Protein AF-A0ABD3NLL0-F1 (afdb_monomer)

Radius of gyration: 36.55 Å; Cα contacts (8 Å, |Δi|>4): 77; chains: 1; bounding box: 62×81×105 Å

Structure (mmCIF, N/CA/C/O backbone):
data_AF-A0ABD3NLL0-F1
#
_entry.id   AF-A0ABD3NLL0-F1
#
loop_
_atom_site.group_PDB
_atom_site.id
_atom_site.type_symbol
_atom_site.label_atom_id
_atom_site.label_alt_id
_atom_site.label_comp_id
_atom_site.label_asym_id
_atom_site.label_entity_id
_atom_site.label_seq_id
_atom_site.pdbx_PDB_ins_code
_atom_site.Cartn_x
_atom_site.Cartn_y
_atom_site.Cartn_z
_atom_site.occupancy
_atom_site.B_iso_or_equiv
_atom_site.auth_seq_id
_atom_site.auth_comp_id
_atom_site.auth_asym_id
_atom_site.auth_atom_id
_atom_site.pdbx_PDB_model_num
ATOM 1 N N . MET A 1 1 ? -11.599 28.588 29.280 1.00 44.78 1 MET A N 1
ATOM 2 C CA . MET A 1 1 ? -11.776 27.266 29.923 1.00 44.78 1 MET A CA 1
ATOM 3 C C . MET A 1 1 ? -13.202 27.183 30.440 1.00 44.78 1 MET A C 1
ATOM 5 O O . MET A 1 1 ? -13.565 27.998 31.276 1.00 44.78 1 MET A O 1
ATOM 9 N N . ASN A 1 2 ? -14.018 26.263 29.922 1.00 51.53 2 ASN A N 1
ATOM 10 C CA . ASN A 1 2 ? -15.422 26.142 30.327 1.00 51.53 2 ASN A CA 1
ATOM 11 C C . ASN A 1 2 ? -15.551 25.178 31.514 1.00 51.53 2 ASN A C 1
ATOM 13 O O . ASN A 1 2 ? -15.393 23.971 31.358 1.00 51.53 2 ASN A O 1
ATOM 17 N N . LEU A 1 3 ? -15.859 25.727 32.691 1.00 63.59 3 LEU A N 1
ATOM 18 C CA . LEU A 1 3 ? -15.875 25.040 33.992 1.00 63.59 3 LEU A CA 1
ATOM 19 C C . LEU A 1 3 ? -17.137 24.177 34.246 1.00 63.59 3 LEU A C 1
ATOM 21 O O . LEU A 1 3 ? -17.245 23.541 35.287 1.00 63.59 3 LEU A O 1
ATOM 25 N N . PHE A 1 4 ? -18.079 24.114 33.294 1.00 66.12 4 PHE A N 1
ATOM 26 C CA . PHE A 1 4 ? -19.378 23.429 33.441 1.00 66.12 4 PHE A CA 1
ATOM 27 C C . PHE A 1 4 ? -19.610 22.250 32.479 1.00 66.12 4 PHE A C 1
ATOM 29 O O . PHE A 1 4 ? -20.721 21.728 32.393 1.00 66.12 4 PHE A O 1
ATOM 36 N N . GLN A 1 5 ? -18.593 21.789 31.749 1.00 66.31 5 GLN A N 1
ATOM 37 C CA . GLN A 1 5 ? -18.748 20.593 30.916 1.00 66.31 5 GLN A CA 1
ATOM 38 C C . GLN A 1 5 ? -18.574 19.328 31.769 1.00 66.31 5 GLN A C 1
ATOM 40 O O . GLN A 1 5 ? -17.517 19.110 32.364 1.00 66.31 5 GLN A O 1
ATOM 45 N N . LYS A 1 6 ? -19.616 18.481 31.832 1.00 70.81 6 LYS A N 1
ATOM 46 C CA . LYS A 1 6 ? -19.519 17.125 32.402 1.00 70.81 6 LYS A CA 1
ATOM 47 C C . LYS A 1 6 ? -18.321 16.413 31.769 1.00 70.81 6 LYS A C 1
ATOM 49 O O . LYS A 1 6 ? -18.194 16.398 30.546 1.00 70.81 6 LYS A O 1
ATOM 54 N N . LYS A 1 7 ? -17.451 15.819 32.596 1.00 72.38 7 LYS A N 1
ATOM 55 C CA . LYS A 1 7 ? -16.335 15.003 32.100 1.00 72.38 7 LYS A CA 1
ATOM 56 C C . LYS A 1 7 ? -16.912 13.909 31.188 1.00 72.38 7 LYS A C 1
ATOM 58 O O . LYS A 1 7 ? -17.813 13.201 31.642 1.00 72.38 7 LYS A O 1
ATOM 63 N N . PRO A 1 8 ? -16.427 13.770 29.941 1.00 73.19 8 PRO A N 1
ATOM 64 C CA . PRO A 1 8 ? -17.000 12.820 29.003 1.00 73.19 8 PRO A CA 1
ATOM 65 C C . PRO A 1 8 ? -16.857 11.402 29.549 1.00 73.19 8 PRO A C 1
ATOM 67 O O . PRO A 1 8 ? -15.791 11.010 30.045 1.00 73.19 8 PRO A O 1
ATOM 70 N N . THR A 1 9 ? -17.949 10.650 29.473 1.00 80.69 9 THR A N 1
ATOM 71 C CA . THR A 1 9 ? -18.009 9.260 29.933 1.00 80.69 9 THR A CA 1
ATOM 72 C C . THR A 1 9 ? -17.056 8.381 29.112 1.00 80.69 9 THR A C 1
ATOM 74 O O . THR A 1 9 ? -16.737 8.719 27.968 1.00 80.69 9 THR A O 1
ATOM 77 N N . PRO A 1 10 ? -16.607 7.222 29.632 1.00 76.50 10 PRO A N 1
ATOM 78 C CA . PRO A 1 10 ? -15.784 6.282 28.863 1.00 76.50 10 PRO A CA 1
ATOM 79 C C . PRO A 1 10 ? -16.397 5.922 27.499 1.00 76.50 10 PRO A C 1
ATOM 81 O O . PRO A 1 10 ? -15.687 5.845 26.500 1.00 76.50 10 PRO A O 1
ATOM 84 N N . LYS A 1 11 ? -17.730 5.808 27.434 1.00 79.00 11 LYS A N 1
ATOM 85 C CA . LYS A 1 11 ? -18.493 5.586 26.199 1.00 79.00 11 LYS A CA 1
ATOM 86 C C . LYS A 1 11 ? -18.402 6.761 25.220 1.00 79.00 11 LYS A C 1
ATOM 88 O O . LYS A 1 11 ? -18.210 6.547 24.026 1.00 79.00 11 LYS A O 1
ATOM 93 N N . GLU A 1 12 ? -18.533 7.996 25.700 1.00 83.62 12 GLU A N 1
ATOM 94 C CA . GLU A 1 12 ? -18.398 9.195 24.860 1.00 83.62 12 GLU A CA 1
ATOM 95 C C . GLU A 1 12 ? -16.969 9.364 24.344 1.00 83.62 12 GLU A C 1
ATOM 97 O O . GLU A 1 12 ? -16.789 9.654 23.164 1.00 83.62 12 GLU A O 1
ATOM 102 N N . LYS A 1 13 ? -15.960 9.103 25.186 1.00 81.38 13 LYS A N 1
ATOM 103 C CA . LYS A 1 13 ? -14.549 9.110 24.778 1.00 81.38 13 LYS A CA 1
ATOM 104 C C . LYS A 1 13 ? -14.260 8.052 23.714 1.00 81.38 13 LYS A C 1
ATOM 106 O O . LYS A 1 13 ? -13.675 8.381 22.690 1.00 81.38 13 LYS A O 1
ATOM 111 N N . ALA A 1 14 ? -14.723 6.816 23.910 1.00 79.50 14 ALA A N 1
ATOM 112 C CA . ALA A 1 14 ? -14.534 5.738 22.939 1.00 79.50 14 ALA A CA 1
ATOM 113 C C . ALA A 1 14 ? -15.229 6.032 21.600 1.00 79.50 14 ALA A C 1
ATOM 115 O O . ALA A 1 14 ? -14.658 5.805 20.537 1.00 79.50 14 ALA A O 1
ATOM 116 N N . LYS A 1 15 ? -16.442 6.598 21.633 1.00 84.44 15 LYS A N 1
ATOM 117 C CA . LYS A 1 15 ? -17.181 6.980 20.420 1.00 84.44 15 LYS A CA 1
ATOM 118 C C . LYS A 1 15 ? -16.554 8.181 19.701 1.00 84.44 15 LYS A C 1
ATOM 120 O O . LYS A 1 15 ? -16.570 8.226 18.472 1.00 84.44 15 LYS A O 1
ATOM 125 N N . ALA A 1 16 ? -16.004 9.144 20.443 1.00 85.31 16 ALA A N 1
ATOM 126 C CA . ALA A 1 16 ? -15.265 10.271 19.877 1.00 85.31 16 ALA A CA 1
ATOM 127 C C . ALA A 1 16 ? -13.963 9.803 19.211 1.00 85.31 16 ALA A C 1
ATOM 129 O O . ALA A 1 16 ? -13.762 10.102 18.035 1.00 85.31 16 ALA A O 1
ATOM 130 N N . ALA A 1 17 ? -13.166 8.986 19.908 1.00 80.81 17 ALA A N 1
ATOM 131 C CA . ALA A 1 17 ? -11.947 8.382 19.372 1.00 80.81 17 ALA A CA 1
ATOM 132 C C . ALA A 1 17 ? -12.239 7.549 18.115 1.00 80.81 17 ALA A C 1
ATOM 134 O O . ALA A 1 17 ? -11.616 7.754 17.082 1.00 80.81 17 ALA A O 1
ATOM 135 N N . GLN A 1 18 ? -13.276 6.701 18.135 1.00 87.94 18 GLN A N 1
ATOM 136 C CA . GLN A 1 18 ? -13.711 5.953 16.951 1.00 87.94 18 GLN A CA 1
ATOM 137 C C . GLN A 1 18 ? -14.016 6.869 15.759 1.00 87.94 18 GLN A C 1
ATOM 139 O O . GLN A 1 18 ? -13.645 6.565 14.622 1.00 87.94 18 GLN A O 1
ATOM 144 N N . LYS A 1 19 ? -14.752 7.963 15.992 1.00 89.38 19 LYS A N 1
ATOM 145 C CA . LYS A 1 19 ? -15.130 8.903 14.933 1.00 89.38 19 LYS A CA 1
ATOM 146 C C . LYS A 1 19 ? -13.895 9.589 14.353 1.00 89.38 19 LYS A C 1
ATOM 148 O O . LYS A 1 19 ? -13.798 9.694 13.134 1.00 89.38 19 LYS A O 1
ATOM 153 N N . GLU A 1 20 ? -12.976 10.022 15.208 1.00 89.12 20 GLU A N 1
ATOM 154 C CA . GLU A 1 20 ? -11.710 10.634 14.811 1.00 89.12 20 GLU A CA 1
ATOM 155 C C . GLU A 1 20 ? -10.851 9.660 14.001 1.00 89.12 20 GLU A C 1
ATOM 157 O O . GLU A 1 20 ? -10.528 9.956 12.852 1.00 89.12 20 GLU A O 1
ATOM 162 N N . THR A 1 21 ? -10.603 8.450 14.514 1.00 86.38 21 THR A N 1
ATOM 163 C CA . THR A 1 21 ? -9.849 7.413 13.798 1.00 86.38 21 THR A CA 1
ATOM 164 C C . THR A 1 21 ? -10.473 7.112 12.438 1.00 86.38 21 THR A C 1
ATOM 166 O O . THR A 1 21 ? -9.763 7.062 11.440 1.00 86.38 21 THR A O 1
ATOM 169 N N . LYS A 1 22 ? -11.806 6.993 12.339 1.00 89.31 22 LYS A N 1
ATOM 170 C CA . LYS A 1 22 ? -12.485 6.786 11.047 1.00 89.31 22 LYS A CA 1
ATOM 171 C C . LYS A 1 22 ? -12.283 7.931 10.062 1.00 89.31 22 LYS A C 1
ATOM 173 O O . LYS A 1 22 ? -12.180 7.677 8.862 1.00 89.31 22 LYS A O 1
ATOM 178 N N . LEU A 1 23 ? -12.298 9.176 10.532 1.00 92.12 23 LEU A N 1
ATOM 179 C CA . LEU A 1 23 ? -12.084 10.342 9.674 1.00 92.12 23 LEU A CA 1
ATOM 180 C C . LEU A 1 23 ? -10.645 10.372 9.160 1.00 92.12 23 LEU A C 1
ATOM 182 O O . LEU A 1 23 ? -10.445 10.503 7.953 1.00 92.12 23 LEU A O 1
ATOM 186 N N . THR A 1 24 ? -9.672 10.162 10.046 1.00 90.06 24 THR A N 1
ATOM 187 C CA . THR A 1 24 ? -8.248 10.096 9.699 1.00 90.06 24 THR A CA 1
ATOM 188 C C . THR A 1 24 ? -7.967 8.953 8.727 1.00 90.06 24 THR A C 1
ATOM 190 O O . THR A 1 24 ? -7.377 9.183 7.674 1.00 90.06 24 THR A O 1
ATOM 193 N N . VAL A 1 25 ? -8.489 7.751 9.002 1.00 91.88 25 VAL A N 1
ATOM 194 C CA . VAL A 1 25 ? -8.376 6.584 8.111 1.00 91.88 25 VAL A CA 1
ATOM 195 C C . VAL A 1 25 ? -8.942 6.900 6.728 1.00 91.88 25 VAL A C 1
ATOM 197 O O . VAL A 1 25 ? -8.261 6.706 5.728 1.00 91.88 25 VAL A O 1
ATOM 200 N N . ARG A 1 26 ? -10.154 7.462 6.640 1.00 92.12 26 ARG A N 1
ATOM 201 C CA . ARG A 1 26 ? -10.763 7.821 5.346 1.00 92.12 26 ARG A CA 1
ATOM 202 C C . ARG A 1 26 ? -9.980 8.892 4.593 1.00 92.12 26 ARG A C 1
ATOM 204 O O . ARG A 1 26 ? -9.905 8.832 3.369 1.00 92.12 26 ARG A O 1
ATOM 211 N N . SER A 1 27 ? -9.449 9.889 5.298 1.00 94.81 27 SER A N 1
ATOM 212 C CA . SER A 1 27 ? -8.640 10.946 4.687 1.00 94.81 27 SER A CA 1
ATOM 213 C C . SER A 1 27 ? -7.356 10.374 4.089 1.00 94.81 27 SER A C 1
ATOM 215 O O . SER A 1 27 ? -7.067 10.607 2.916 1.00 94.81 27 SER A O 1
ATOM 217 N N . ASN A 1 28 ? -6.645 9.556 4.864 1.00 93.75 28 ASN A N 1
ATOM 218 C CA . ASN A 1 28 ? -5.412 8.903 4.440 1.00 93.75 28 ASN A CA 1
ATOM 219 C C . ASN A 1 28 ? -5.660 7.908 3.301 1.00 93.75 28 ASN A C 1
ATOM 221 O O . ASN A 1 28 ? -4.955 7.966 2.305 1.00 93.75 28 ASN A O 1
ATOM 225 N N . GLN A 1 29 ? -6.719 7.090 3.356 1.00 94.19 29 GLN A N 1
ATOM 226 C CA . GLN A 1 29 ? -7.090 6.203 2.241 1.00 94.19 29 GLN A CA 1
ATOM 227 C C . GLN A 1 29 ? -7.291 6.973 0.928 1.00 94.19 29 GLN A C 1
ATOM 229 O O . GLN A 1 29 ? -6.837 6.528 -0.120 1.00 94.19 29 GLN A O 1
ATOM 234 N N . ARG A 1 30 ? -7.925 8.155 0.972 1.00 95.62 30 ARG A N 1
ATOM 235 C CA . ARG A 1 30 ? -8.093 9.005 -0.220 1.00 95.62 30 ARG A CA 1
ATOM 236 C C . ARG A 1 30 ? -6.781 9.605 -0.714 1.00 95.62 30 ARG A C 1
ATOM 238 O O . ARG A 1 30 ? -6.670 9.858 -1.910 1.00 95.62 30 ARG A O 1
ATOM 245 N N . GLN A 1 31 ? -5.847 9.906 0.187 1.00 95.56 31 GLN A N 1
ATOM 246 C CA . GLN A 1 31 ? -4.508 10.352 -0.193 1.00 95.56 31 GLN A CA 1
ATOM 247 C C . GLN A 1 31 ? -3.757 9.218 -0.885 1.00 95.56 31 GLN A C 1
ATOM 249 O O . GLN A 1 31 ? -3.307 9.401 -2.006 1.00 95.56 31 GLN A O 1
ATOM 254 N N . MET A 1 32 ? -3.772 8.024 -0.299 1.00 95.25 32 MET A N 1
ATOM 255 C CA . MET A 1 32 ? -3.168 6.834 -0.894 1.00 95.25 32 MET A CA 1
ATOM 256 C C . MET A 1 32 ? -3.781 6.492 -2.256 1.00 95.25 32 MET A C 1
ATOM 258 O O . MET A 1 32 ? -3.062 6.148 -3.181 1.00 95.25 32 MET A O 1
ATOM 262 N N . ASP A 1 33 ? -5.095 6.663 -2.437 1.00 95.88 33 ASP A N 1
ATOM 263 C CA . ASP A 1 33 ? -5.744 6.498 -3.747 1.00 95.88 33 ASP A CA 1
ATOM 264 C C . ASP A 1 33 ? -5.276 7.518 -4.797 1.00 95.88 33 ASP A C 1
ATOM 266 O O . ASP A 1 33 ? -5.439 7.290 -5.997 1.00 95.88 33 ASP A O 1
ATOM 270 N N . ARG A 1 34 ? -4.780 8.690 -4.386 1.00 97.38 34 ARG A N 1
ATOM 271 C CA . ARG A 1 34 ? -4.132 9.636 -5.305 1.00 97.38 34 ARG A CA 1
ATOM 272 C C . ARG A 1 34 ? -2.716 9.169 -5.610 1.00 97.38 34 ARG A C 1
ATOM 274 O O . ARG A 1 34 ? -2.390 9.042 -6.782 1.00 97.38 34 ARG A O 1
ATOM 281 N N . ASP A 1 35 ? -1.957 8.814 -4.582 1.00 95.69 35 ASP A N 1
ATOM 282 C CA . ASP A 1 35 ? -0.570 8.370 -4.722 1.00 95.69 35 ASP A CA 1
ATOM 283 C C . ASP A 1 35 ? -0.471 7.110 -5.606 1.00 95.69 35 ASP A C 1
ATOM 285 O O . ASP A 1 35 ? 0.345 7.060 -6.518 1.00 95.69 35 ASP A O 1
ATOM 289 N N . ILE A 1 36 ? -1.379 6.137 -5.444 1.00 95.94 36 ILE A N 1
ATOM 290 C CA . ILE A 1 36 ? -1.475 4.943 -6.305 1.00 95.94 36 ILE A CA 1
ATOM 291 C C . ILE A 1 36 ? -1.707 5.327 -7.772 1.00 95.94 36 ILE A C 1
ATOM 293 O O . ILE A 1 36 ? -1.048 4.794 -8.661 1.00 95.94 36 ILE A O 1
ATOM 297 N N . ARG A 1 37 ? -2.606 6.283 -8.050 1.00 96.88 37 ARG A N 1
ATOM 298 C CA . ARG A 1 37 ? -2.837 6.754 -9.429 1.00 96.88 37 ARG A CA 1
ATOM 299 C C . ARG A 1 37 ? -1.614 7.464 -10.002 1.00 96.88 37 ARG A C 1
ATOM 301 O O . ARG A 1 37 ? -1.424 7.455 -11.217 1.00 96.88 37 ARG A O 1
ATOM 308 N N . ASP A 1 38 ? -0.822 8.115 -9.162 1.00 96.81 38 ASP A N 1
ATOM 309 C CA . ASP A 1 38 ? 0.405 8.790 -9.576 1.00 96.81 38 ASP A CA 1
ATOM 310 C C . ASP A 1 38 ? 1.485 7.762 -9.925 1.00 96.81 38 ASP A C 1
ATOM 312 O O . ASP A 1 38 ? 2.085 7.869 -10.997 1.00 96.81 38 ASP A O 1
ATOM 316 N N . LEU A 1 39 ? 1.626 6.711 -9.110 1.00 95.81 39 LEU A N 1
ATOM 317 C CA . LEU A 1 39 ? 2.484 5.557 -9.393 1.00 95.81 39 LEU A CA 1
ATOM 318 C C . LEU A 1 39 ? 2.066 4.844 -10.690 1.00 95.81 39 LEU A C 1
ATOM 320 O O . LEU A 1 39 ? 2.911 4.594 -11.542 1.00 95.81 39 LEU A O 1
ATOM 324 N N . ASP A 1 40 ? 0.769 4.610 -10.922 1.00 95.06 40 ASP A N 1
ATOM 325 C CA . ASP A 1 40 ? 0.278 4.002 -12.173 1.00 95.06 40 ASP A CA 1
ATOM 326 C C . ASP A 1 40 ? 0.599 4.856 -13.413 1.00 95.06 40 ASP A C 1
ATOM 328 O O . ASP A 1 40 ? 0.819 4.341 -14.515 1.00 95.06 40 ASP A O 1
ATOM 332 N N . ARG A 1 41 ? 0.598 6.189 -13.271 1.00 96.75 41 ARG A N 1
ATOM 333 C CA . ARG A 1 41 ? 1.000 7.099 -14.353 1.00 96.75 41 ARG A CA 1
ATOM 334 C C . ARG A 1 41 ? 2.503 7.025 -14.602 1.00 96.75 41 ARG A C 1
ATOM 336 O O . ARG A 1 41 ? 2.904 6.959 -15.763 1.00 96.75 41 ARG A O 1
ATOM 343 N N . GLN A 1 42 ? 3.309 7.015 -13.543 1.00 95.69 42 GLN A N 1
ATOM 344 C CA . GLN A 1 42 ? 4.760 6.851 -13.631 1.00 95.69 42 GLN A CA 1
ATOM 345 C C . GLN A 1 42 ? 5.131 5.508 -14.267 1.00 95.69 42 GLN A C 1
ATOM 347 O O . GLN A 1 42 ? 5.967 5.487 -15.165 1.00 95.69 42 GLN A O 1
ATOM 3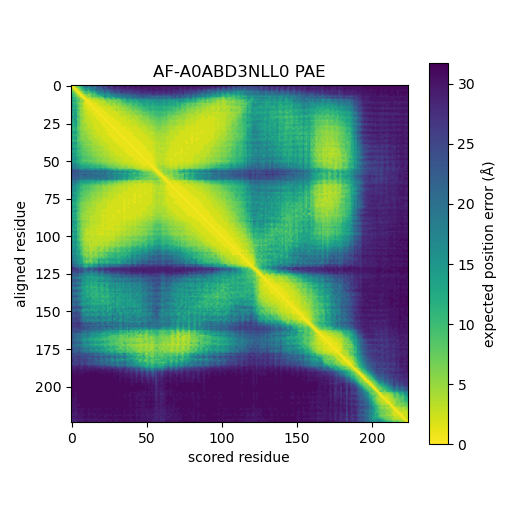52 N N . GLU A 1 43 ? 4.438 4.422 -13.914 1.00 92.88 43 GLU A N 1
ATOM 353 C CA . GLU A 1 43 ? 4.680 3.086 -14.472 1.00 92.88 43 GLU A CA 1
ATOM 354 C C . GLU A 1 43 ? 4.477 3.087 -15.985 1.00 92.88 43 GLU A C 1
ATOM 356 O O . GLU A 1 43 ? 5.329 2.623 -16.739 1.00 92.88 43 GLU A O 1
ATOM 361 N N . LYS A 1 44 ? 3.372 3.677 -16.455 1.00 94.31 44 LYS A N 1
ATOM 362 C CA . LYS A 1 44 ? 3.080 3.785 -17.891 1.00 94.31 44 LYS A CA 1
ATOM 363 C C . LYS A 1 44 ? 4.137 4.595 -18.635 1.00 94.31 44 LYS A C 1
ATOM 365 O O . LYS A 1 44 ? 4.513 4.215 -19.743 1.00 94.31 44 LYS A O 1
ATOM 370 N N . LEU A 1 45 ? 4.598 5.700 -18.052 1.00 95.38 45 LEU A N 1
ATOM 371 C CA . LEU A 1 45 ? 5.647 6.532 -18.645 1.00 95.38 45 LEU A CA 1
ATOM 372 C C . LEU A 1 45 ? 6.981 5.783 -18.704 1.00 95.38 45 LEU A C 1
ATOM 374 O O . LEU A 1 45 ? 7.624 5.776 -19.751 1.00 95.38 45 LEU A O 1
ATOM 378 N N . LEU A 1 46 ? 7.368 5.109 -17.623 1.00 93.69 46 LEU A N 1
ATOM 379 C CA . LEU A 1 46 ? 8.606 4.337 -17.558 1.00 93.69 46 LEU A CA 1
ATOM 380 C C . LEU A 1 46 ? 8.583 3.161 -18.542 1.00 93.69 46 LEU A C 1
ATOM 382 O O . LEU A 1 46 ? 9.544 2.944 -19.275 1.00 93.69 46 LEU A O 1
ATOM 386 N N . LEU A 1 47 ? 7.446 2.476 -18.668 1.00 90.94 47 LEU A N 1
ATOM 387 C CA . LEU A 1 47 ? 7.246 1.411 -19.652 1.00 90.94 47 LEU A CA 1
ATOM 388 C C . LEU A 1 47 ? 7.397 1.944 -21.088 1.00 90.94 47 LEU A C 1
ATOM 390 O O . LEU A 1 47 ? 8.062 1.321 -21.917 1.00 90.94 47 LEU A O 1
ATOM 394 N N . GLN A 1 48 ? 6.854 3.129 -21.392 1.00 91.38 48 GLN A N 1
ATOM 395 C CA . GLN A 1 48 ? 7.076 3.786 -22.686 1.00 91.38 48 GLN A CA 1
ATOM 396 C C . GLN A 1 48 ? 8.553 4.128 -22.922 1.00 91.38 48 GLN A C 1
ATOM 398 O O . GLN A 1 48 ? 9.040 3.937 -24.037 1.00 91.38 48 GLN A O 1
ATOM 403 N N . GLN A 1 49 ? 9.272 4.595 -21.898 1.00 89.94 49 GLN A N 1
ATOM 404 C CA . GLN A 1 49 ? 10.702 4.899 -21.993 1.00 89.94 49 GLN A CA 1
ATOM 405 C C . GLN A 1 49 ? 11.542 3.641 -22.240 1.00 89.94 49 GLN A C 1
ATOM 407 O O . GLN A 1 49 ? 12.391 3.659 -23.130 1.00 89.94 49 GLN A O 1
ATOM 412 N N . ILE A 1 50 ? 11.262 2.542 -21.530 1.00 88.62 50 ILE A N 1
ATOM 413 C CA . ILE A 1 50 ? 11.914 1.240 -21.745 1.00 88.62 50 ILE A CA 1
ATOM 414 C C . ILE A 1 50 ? 11.663 0.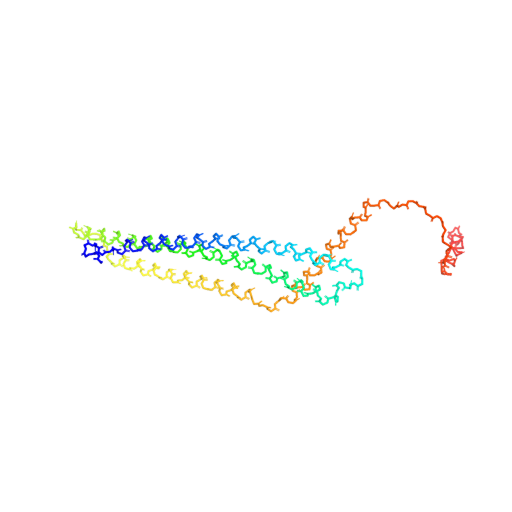772 -23.181 1.00 88.62 50 ILE A C 1
ATOM 416 O O . ILE A 1 50 ? 12.604 0.433 -23.899 1.00 88.62 50 ILE A O 1
ATOM 420 N N . LYS A 1 51 ? 10.408 0.838 -23.652 1.00 87.19 51 LYS A N 1
ATOM 421 C CA . LYS A 1 51 ? 10.047 0.475 -25.033 1.00 87.19 51 LYS A CA 1
ATOM 422 C C . LYS A 1 51 ? 10.726 1.353 -26.083 1.00 87.19 51 LYS A C 1
ATOM 424 O O . LYS A 1 51 ? 11.087 0.850 -27.144 1.00 87.19 51 LYS A O 1
ATOM 429 N N . ALA A 1 52 ? 10.873 2.650 -25.827 1.00 88.75 52 ALA A N 1
ATOM 430 C CA . ALA A 1 52 ? 11.565 3.563 -26.731 1.00 88.75 52 ALA A CA 1
ATOM 431 C C . ALA A 1 52 ? 13.065 3.250 -26.785 1.00 88.75 52 ALA A C 1
ATOM 433 O O . ALA A 1 52 ? 13.625 3.132 -27.873 1.00 88.75 52 ALA A O 1
ATOM 434 N N . ARG A 1 53 ? 13.694 3.038 -25.624 1.00 85.50 53 ARG A N 1
ATOM 435 C CA . ARG A 1 53 ? 15.117 2.712 -25.512 1.00 85.50 53 ARG A CA 1
ATOM 436 C C . ARG A 1 53 ? 15.460 1.382 -26.176 1.00 85.50 53 ARG A C 1
ATOM 438 O O . ARG A 1 53 ? 16.440 1.322 -26.909 1.00 85.50 53 ARG A O 1
ATOM 445 N N . ALA A 1 54 ? 14.617 0.368 -25.992 1.00 84.69 54 ALA A N 1
ATOM 446 C CA . ALA A 1 54 ? 14.765 -0.946 -26.615 1.00 84.69 54 ALA A CA 1
ATOM 447 C C . ALA A 1 54 ? 14.688 -0.912 -28.154 1.00 84.69 54 ALA A C 1
ATOM 449 O O . ALA A 1 54 ? 15.246 -1.779 -28.816 1.00 84.69 54 ALA A O 1
ATOM 450 N N . LYS A 1 55 ? 13.996 0.080 -28.735 1.00 84.50 55 LYS A N 1
ATOM 451 C CA . LYS A 1 55 ? 13.877 0.266 -30.194 1.00 84.50 55 LYS A CA 1
ATOM 452 C C . LYS A 1 55 ? 15.008 1.102 -30.791 1.00 84.50 55 LYS A C 1
ATOM 454 O O . LYS A 1 55 ? 15.082 1.221 -32.014 1.00 84.50 55 LYS A O 1
ATOM 459 N N . THR A 1 56 ? 15.852 1.715 -29.963 1.00 85.81 56 THR A N 1
ATOM 460 C CA . THR A 1 56 ? 16.956 2.548 -30.441 1.00 85.81 56 THR A CA 1
ATOM 461 C C . THR A 1 56 ? 17.987 1.672 -31.163 1.00 85.81 56 THR A C 1
ATOM 463 O O . THR A 1 56 ? 18.482 0.707 -30.578 1.00 85.81 56 THR A O 1
ATOM 466 N N . PRO A 1 57 ? 18.345 1.985 -32.421 1.00 74.88 57 PRO A N 1
ATOM 467 C CA . PRO A 1 57 ? 19.326 1.203 -33.166 1.00 74.88 57 PRO A CA 1
ATOM 468 C C . PRO A 1 57 ? 20.701 1.246 -32.481 1.00 74.88 57 PRO A C 1
ATOM 470 O O . PRO A 1 57 ? 21.163 2.309 -32.073 1.00 74.88 57 PRO A O 1
ATOM 473 N N . GLY A 1 58 ? 21.351 0.085 -32.356 1.00 72.88 58 GLY A N 1
ATOM 474 C CA . GLY A 1 58 ? 22.660 -0.067 -31.701 1.00 72.88 58 GLY A CA 1
ATOM 475 C C . GLY A 1 58 ? 22.607 -0.403 -30.206 1.00 72.88 58 GLY A C 1
ATOM 476 O O . GLY A 1 58 ? 23.646 -0.693 -29.617 1.00 72.88 58 GLY A O 1
ATOM 477 N N . VAL A 1 59 ? 21.420 -0.421 -29.595 1.00 76.31 59 VAL A N 1
ATOM 478 C CA . VAL A 1 59 ? 21.227 -0.908 -28.223 1.00 76.31 59 VAL A CA 1
ATOM 479 C C . VAL A 1 59 ? 21.041 -2.423 -28.267 1.00 76.31 59 VAL A C 1
ATOM 481 O O . VAL A 1 59 ? 20.104 -2.906 -28.895 1.00 76.31 59 VAL A O 1
ATOM 484 N N . ASN A 1 60 ? 21.923 -3.179 -27.604 1.00 76.31 60 ASN A N 1
ATOM 485 C CA . ASN A 1 60 ? 21.684 -4.601 -27.357 1.00 76.31 60 ASN A CA 1
ATOM 486 C C . ASN A 1 60 ? 20.805 -4.732 -26.103 1.00 76.31 60 ASN A C 1
ATOM 488 O O . ASN A 1 60 ? 21.286 -4.417 -25.009 1.00 76.31 60 ASN A O 1
ATOM 492 N N . PRO A 1 61 ? 19.549 -5.192 -26.223 1.00 71.19 61 PRO A N 1
ATOM 493 C CA . PRO A 1 61 ? 18.622 -5.171 -25.104 1.00 71.19 61 PRO A CA 1
ATOM 494 C C . PRO A 1 61 ? 19.027 -6.047 -23.913 1.00 71.19 61 PRO A C 1
ATOM 496 O O . PRO A 1 61 ? 18.647 -5.732 -22.790 1.00 71.19 61 PRO A O 1
ATOM 499 N N . GLN A 1 62 ? 19.830 -7.096 -24.130 1.00 70.88 62 GLN A N 1
ATOM 500 C CA . GLN A 1 62 ? 20.332 -7.950 -23.047 1.00 70.88 62 GLN A CA 1
ATOM 501 C C . GLN A 1 62 ? 21.450 -7.299 -22.212 1.00 70.88 62 GLN A C 1
ATOM 503 O O . GLN A 1 62 ? 21.588 -7.609 -21.031 1.00 70.88 62 GLN A O 1
ATOM 508 N N . ASN A 1 63 ? 22.242 -6.393 -22.798 1.00 77.81 63 ASN A N 1
ATOM 509 C CA . ASN A 1 63 ? 23.461 -5.861 -22.167 1.00 77.81 63 ASN A CA 1
ATOM 510 C C . ASN A 1 63 ? 23.439 -4.341 -21.948 1.00 77.81 63 ASN A C 1
ATOM 512 O O . ASN A 1 63 ? 24.430 -3.771 -21.489 1.00 77.81 63 ASN A O 1
ATOM 516 N N . ASP A 1 64 ? 22.340 -3.659 -22.268 1.00 84.88 64 ASP A N 1
ATOM 517 C CA . ASP A 1 64 ? 22.244 -2.218 -22.061 1.00 84.88 64 ASP A CA 1
ATOM 518 C C . ASP A 1 64 ? 22.008 -1.878 -20.583 1.00 84.88 64 ASP A C 1
ATOM 520 O O . ASP A 1 64 ? 20.938 -2.112 -20.018 1.00 84.88 64 ASP A O 1
ATOM 524 N N . ALA A 1 65 ? 23.018 -1.268 -19.962 1.00 84.38 65 ALA A N 1
ATOM 525 C CA . ALA A 1 65 ? 22.997 -0.921 -18.544 1.00 84.38 65 ALA A CA 1
ATOM 526 C C . ALA A 1 65 ? 21.840 0.017 -18.163 1.00 84.38 65 ALA A C 1
ATOM 528 O O . ALA A 1 65 ? 21.316 -0.066 -17.054 1.00 84.38 65 ALA A O 1
ATOM 529 N N . GLY A 1 66 ? 21.415 0.911 -19.060 1.00 85.69 66 GLY A N 1
ATOM 530 C CA . GLY A 1 66 ? 20.320 1.820 -18.736 1.00 85.69 66 GLY A CA 1
ATOM 531 C C . GLY A 1 66 ? 18.936 1.201 -18.919 1.00 85.69 66 GLY A C 1
ATOM 532 O O . GLY A 1 66 ? 18.026 1.583 -18.195 1.00 85.69 66 GLY A O 1
ATOM 533 N N . LEU A 1 67 ? 18.775 0.219 -19.807 1.00 85.38 67 LEU A N 1
ATOM 534 C CA . LEU A 1 67 ? 17.554 -0.579 -19.925 1.00 85.38 67 LEU A CA 1
ATOM 535 C C . LEU A 1 67 ? 17.373 -1.451 -18.675 1.00 85.38 67 LEU A C 1
ATOM 537 O O . LEU A 1 67 ? 16.285 -1.463 -18.103 1.00 85.38 67 LEU A O 1
ATOM 541 N N . LYS A 1 68 ? 18.462 -2.055 -18.173 1.00 85.00 68 LYS A N 1
ATOM 542 C CA . LYS A 1 68 ? 18.476 -2.740 -16.868 1.00 85.00 68 LYS A CA 1
ATOM 543 C C . LYS A 1 68 ? 18.128 -1.800 -15.710 1.00 85.00 68 LYS A C 1
ATOM 545 O O . LYS A 1 68 ? 17.278 -2.131 -14.888 1.00 85.00 68 LYS A O 1
ATOM 550 N N . ALA A 1 69 ? 18.719 -0.603 -15.663 1.00 87.94 69 ALA A N 1
ATOM 551 C CA . ALA A 1 69 ? 18.407 0.380 -14.620 1.00 87.94 69 ALA A CA 1
ATOM 552 C C . ALA A 1 69 ? 16.929 0.816 -14.644 1.00 87.94 69 ALA A C 1
ATOM 554 O O . ALA A 1 69 ? 16.288 0.864 -13.597 1.00 87.94 69 ALA A O 1
ATOM 555 N N . GLN A 1 70 ? 16.371 1.078 -15.831 1.00 89.25 70 GLN A N 1
ATOM 556 C CA . GLN A 1 70 ? 14.959 1.445 -15.985 1.00 89.25 70 GLN A CA 1
ATOM 557 C C . GLN A 1 70 ? 14.013 0.291 -15.637 1.00 89.25 70 GLN A C 1
ATOM 559 O O . GLN A 1 70 ? 12.943 0.517 -15.078 1.00 89.25 70 GLN A O 1
ATOM 564 N N . ALA A 1 71 ? 14.387 -0.952 -15.937 1.00 88.00 71 ALA A N 1
ATOM 565 C CA . ALA A 1 71 ? 13.599 -2.112 -15.541 1.00 88.00 71 ALA A CA 1
ATOM 566 C C . ALA A 1 71 ? 13.629 -2.350 -14.028 1.00 88.00 71 ALA A C 1
ATOM 568 O O . ALA A 1 71 ? 12.586 -2.628 -13.441 1.00 88.00 71 ALA A O 1
ATOM 569 N N . LYS A 1 72 ? 14.778 -2.142 -13.376 1.00 88.56 72 LYS A N 1
ATOM 570 C CA . LYS A 1 72 ? 14.864 -2.148 -11.911 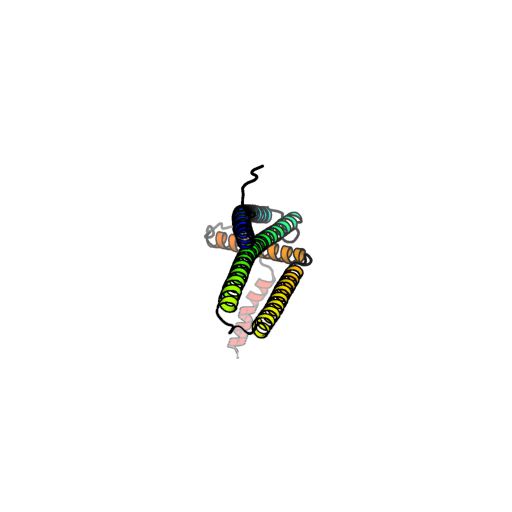1.00 88.56 72 LYS A CA 1
ATOM 571 C C . LYS A 1 72 ? 13.959 -1.082 -11.293 1.00 88.56 72 LYS A C 1
ATOM 573 O O . LYS A 1 72 ? 13.218 -1.378 -10.359 1.00 88.56 72 LYS A O 1
ATOM 578 N N . GLU A 1 73 ? 13.964 0.133 -11.840 1.00 88.88 73 GLU A N 1
ATOM 579 C CA . GLU A 1 73 ? 13.052 1.204 -11.418 1.00 88.88 73 GLU A CA 1
ATOM 580 C C . GLU A 1 73 ? 11.577 0.801 -11.613 1.00 88.88 73 GLU A C 1
ATOM 582 O O . GLU A 1 73 ? 10.743 1.066 -10.749 1.00 88.88 73 GLU A O 1
ATOM 587 N N . LEU A 1 74 ? 11.250 0.083 -12.694 1.00 90.56 74 LEU A N 1
ATOM 588 C CA . LEU A 1 74 ? 9.896 -0.413 -12.955 1.00 90.56 74 LEU A CA 1
ATOM 589 C C . LEU A 1 74 ? 9.451 -1.451 -11.918 1.00 90.56 74 LEU A C 1
ATOM 591 O O . LEU A 1 74 ? 8.324 -1.370 -11.425 1.00 90.56 74 LEU A O 1
ATOM 595 N N . VAL A 1 75 ? 10.321 -2.402 -11.570 1.00 90.44 75 VAL A N 1
ATOM 596 C CA . VAL A 1 75 ? 10.058 -3.396 -10.516 1.00 90.44 75 VAL A CA 1
ATOM 597 C C . VAL A 1 75 ? 9.850 -2.702 -9.173 1.00 90.44 75 VAL A C 1
ATOM 599 O O . VAL A 1 75 ? 8.839 -2.934 -8.510 1.00 90.44 75 VAL A O 1
ATOM 602 N N . GLN A 1 76 ? 10.735 -1.773 -8.806 1.00 88.00 76 GLN A N 1
ATOM 603 C CA . GLN A 1 76 ? 10.612 -1.000 -7.567 1.00 88.00 76 GLN A CA 1
ATOM 604 C C . GLN A 1 76 ? 9.296 -0.221 -7.500 1.00 88.00 76 GLN A C 1
ATOM 606 O O . GLN A 1 76 ? 8.622 -0.227 -6.470 1.00 88.00 76 GLN A O 1
ATOM 611 N N . LEU A 1 77 ? 8.888 0.405 -8.605 1.00 93.31 77 LEU A N 1
ATOM 612 C CA . LEU A 1 77 ? 7.634 1.147 -8.679 1.00 93.31 77 LEU A CA 1
ATOM 613 C C . LEU A 1 77 ? 6.410 0.228 -8.520 1.00 93.31 77 LEU A C 1
ATOM 615 O O . LEU A 1 77 ? 5.442 0.590 -7.844 1.00 93.31 77 LEU A O 1
ATOM 619 N N . ARG A 1 78 ? 6.454 -0.981 -9.096 1.00 90.81 78 ARG A N 1
ATOM 620 C CA . ARG A 1 78 ? 5.407 -2.002 -8.924 1.00 90.81 78 ARG A CA 1
ATOM 621 C C . ARG A 1 78 ? 5.312 -2.479 -7.477 1.00 90.81 78 ARG A C 1
ATOM 623 O O . ARG A 1 78 ? 4.203 -2.467 -6.940 1.00 90.81 78 ARG A O 1
ATOM 630 N N . LYS A 1 79 ? 6.444 -2.789 -6.833 1.00 87.81 79 LYS A N 1
ATOM 631 C CA . LYS A 1 79 ? 6.494 -3.144 -5.402 1.00 87.81 79 LYS A CA 1
ATOM 632 C C . LYS A 1 79 ? 5.993 -1.999 -4.521 1.00 87.81 79 LYS A C 1
ATOM 634 O O . LYS A 1 79 ? 5.206 -2.207 -3.602 1.00 87.81 79 LYS A O 1
ATOM 639 N N . GLN A 1 80 ? 6.363 -0.755 -4.835 1.00 88.38 80 GLN A N 1
ATOM 640 C CA . GLN A 1 80 ? 5.862 0.420 -4.119 1.00 88.38 80 GLN A CA 1
ATOM 641 C C . GLN A 1 80 ? 4.336 0.544 -4.228 1.00 88.38 80 GLN A C 1
ATOM 643 O O . GLN A 1 80 ? 3.673 0.856 -3.237 1.00 88.38 80 GLN A O 1
ATOM 648 N N . ARG A 1 81 ? 3.761 0.289 -5.409 1.00 92.94 81 ARG A N 1
ATOM 649 C CA . ARG A 1 81 ? 2.305 0.289 -5.600 1.00 92.94 81 ARG A CA 1
ATOM 650 C C . ARG A 1 81 ? 1.625 -0.822 -4.799 1.00 92.94 81 ARG A C 1
ATOM 652 O O . ARG A 1 81 ? 0.608 -0.558 -4.161 1.00 92.94 81 ARG A O 1
ATOM 659 N N . GLU A 1 82 ? 2.164 -2.035 -4.823 1.00 89.94 82 GLU A N 1
ATOM 660 C CA . GLU A 1 82 ? 1.658 -3.168 -4.038 1.00 89.94 82 GLU A CA 1
ATOM 661 C C . GLU A 1 82 ? 1.647 -2.849 -2.537 1.00 89.94 82 GLU A C 1
ATOM 663 O O . GLU A 1 82 ? 0.588 -2.862 -1.903 1.00 89.94 82 GLU A O 1
ATOM 668 N N . LYS A 1 83 ? 2.770 -2.341 -2.020 1.00 87.19 83 LYS A N 1
ATOM 669 C CA . LYS A 1 83 ? 2.889 -1.849 -0.641 1.00 87.19 83 LYS A CA 1
ATOM 670 C C . LYS A 1 83 ? 1.859 -0.770 -0.293 1.00 87.19 83 LYS A C 1
ATOM 672 O O . LYS A 1 83 ? 1.376 -0.712 0.841 1.00 87.19 83 LYS A O 1
ATOM 677 N N . MET A 1 84 ? 1.490 0.100 -1.238 1.00 90.12 84 MET A N 1
ATOM 678 C CA . MET A 1 84 ? 0.429 1.095 -1.021 1.00 90.12 84 MET A CA 1
ATOM 679 C C . MET A 1 84 ? -0.958 0.453 -0.905 1.00 90.12 84 MET A C 1
ATOM 681 O O . MET A 1 84 ? -1.754 0.885 -0.065 1.00 90.12 84 MET A O 1
ATOM 685 N N . TYR A 1 85 ? -1.261 -0.581 -1.694 1.00 91.25 85 TYR A N 1
ATOM 686 C CA . TYR A 1 85 ? -2.517 -1.329 -1.565 1.00 91.25 85 TYR A CA 1
ATOM 687 C C . TYR A 1 85 ? -2.618 -2.055 -0.223 1.00 91.25 85 TYR A C 1
ATOM 689 O O . TYR A 1 85 ? -3.662 -1.992 0.432 1.00 91.25 85 TYR A O 1
ATOM 697 N N . GLU A 1 86 ? -1.530 -2.666 0.229 1.00 87.38 86 GLU A N 1
ATOM 698 C CA . GLU A 1 86 ? -1.464 -3.337 1.529 1.00 87.38 86 GLU A CA 1
ATOM 699 C C . GLU A 1 86 ? -1.576 -2.356 2.680 1.00 87.38 86 GLU A C 1
ATOM 701 O O . GLU A 1 86 ? -2.427 -2.507 3.554 1.00 87.38 86 GLU A O 1
ATOM 706 N N . THR A 1 87 ? -0.800 -1.273 2.644 1.00 88.12 87 THR A N 1
ATOM 707 C CA . THR A 1 87 ? -0.877 -0.219 3.662 1.00 88.12 87 THR A CA 1
ATOM 708 C C . THR A 1 87 ? -2.302 0.344 3.739 1.00 88.12 87 THR A C 1
ATOM 710 O O . THR A 1 87 ? -2.810 0.619 4.827 1.00 88.12 87 THR A O 1
ATOM 713 N N . LYS A 1 88 ? -3.010 0.455 2.604 1.00 90.81 88 LYS A N 1
ATOM 714 C CA . LYS A 1 88 ? -4.414 0.888 2.558 1.00 90.81 88 LYS A CA 1
ATOM 715 C C . LYS A 1 88 ? -5.340 -0.140 3.217 1.00 90.81 88 LYS A C 1
ATOM 717 O O . LYS A 1 88 ? -6.282 0.259 3.917 1.00 90.81 88 LYS A O 1
ATOM 722 N N . ALA A 1 89 ? -5.086 -1.432 3.009 1.00 88.62 89 ALA A N 1
ATOM 723 C CA . ALA A 1 89 ? -5.808 -2.523 3.658 1.00 88.62 89 ALA A CA 1
ATOM 724 C C . ALA A 1 89 ? -5.573 -2.523 5.178 1.00 88.62 89 ALA A C 1
ATOM 726 O O . ALA A 1 89 ? -6.545 -2.532 5.938 1.00 88.62 89 ALA A O 1
ATOM 727 N N . HIS A 1 90 ? -4.325 -2.377 5.631 1.00 84.38 90 HIS A N 1
ATOM 728 C CA . HIS A 1 90 ? -3.986 -2.230 7.049 1.00 84.38 90 HIS A CA 1
ATOM 729 C C . HIS A 1 90 ? -4.679 -1.016 7.672 1.00 84.38 90 HIS A C 1
ATOM 731 O O . HIS A 1 90 ? -5.308 -1.129 8.724 1.00 84.38 90 HIS A O 1
ATOM 737 N N . LEU A 1 91 ? -4.676 0.137 6.995 1.00 88.31 91 LEU A N 1
ATOM 738 C CA . LEU A 1 91 ? -5.382 1.327 7.476 1.00 88.31 91 LEU A CA 1
ATOM 739 C C . LEU A 1 91 ? -6.895 1.084 7.620 1.00 88.31 91 LEU A C 1
ATOM 741 O O . LEU A 1 91 ? -7.534 1.583 8.550 1.00 88.31 91 LEU A O 1
ATOM 745 N N . SER A 1 92 ? -7.472 0.302 6.702 1.00 87.31 92 SER A N 1
ATOM 746 C CA . SER A 1 92 ? -8.866 -0.138 6.784 1.00 87.31 92 SER A CA 1
ATOM 747 C C . SER A 1 92 ? -9.102 -1.030 8.006 1.00 87.31 92 SER A C 1
ATOM 749 O O . SER A 1 92 ? -10.080 -0.810 8.728 1.00 87.31 92 SER A O 1
ATOM 751 N N . SER A 1 93 ? -8.190 -1.975 8.276 1.00 88.19 93 SER A N 1
ATOM 752 C CA . SER A 1 93 ? -8.222 -2.833 9.471 1.00 88.19 93 SER A CA 1
ATOM 753 C C . SER A 1 93 ? -8.212 -1.997 10.751 1.00 88.19 93 SER A C 1
ATOM 755 O O . SER A 1 93 ? -9.102 -2.147 11.586 1.00 88.19 93 SER A O 1
ATOM 757 N N . VAL A 1 94 ? -7.326 -1.002 10.860 1.00 87.19 94 VAL A N 1
ATOM 758 C CA . VAL A 1 94 ? -7.276 -0.086 12.018 1.00 87.19 94 VAL A CA 1
ATOM 759 C C . VAL A 1 94 ? -8.618 0.632 12.232 1.00 87.19 94 VAL A C 1
ATOM 761 O O . VAL A 1 94 ? -9.111 0.748 13.358 1.00 87.19 94 VAL A O 1
ATOM 764 N N . GLY A 1 95 ? -9.279 1.077 11.158 1.00 87.19 95 GLY A N 1
ATOM 765 C CA . GLY A 1 95 ? -10.619 1.672 11.243 1.00 87.19 95 GLY A CA 1
ATOM 766 C C . GLY A 1 95 ? -11.705 0.694 11.728 1.00 87.19 95 GLY A C 1
ATOM 767 O O . GLY A 1 95 ? -12.654 1.095 12.425 1.00 87.19 95 GLY A O 1
ATOM 768 N N . MET A 1 96 ? -11.577 -0.588 11.381 1.00 88.00 96 MET A N 1
ATOM 769 C CA . MET A 1 96 ? -12.446 -1.666 11.862 1.00 88.00 96 MET A CA 1
ATOM 770 C C . MET A 1 96 ? -12.166 -1.994 13.330 1.00 88.00 96 MET A C 1
ATOM 772 O O . MET A 1 96 ? -13.109 -2.015 14.122 1.00 88.00 96 MET A O 1
ATOM 776 N N . GLN A 1 97 ? -10.899 -2.132 13.722 1.00 84.50 97 GLN A N 1
ATOM 777 C CA . GLN A 1 97 ? -10.473 -2.342 15.107 1.00 84.50 97 GLN A CA 1
ATOM 778 C C . GLN A 1 97 ? -10.975 -1.213 16.020 1.00 84.50 97 GLN A C 1
ATOM 780 O O . GLN A 1 97 ? -11.588 -1.480 17.054 1.00 84.50 97 GLN A O 1
ATOM 785 N N . ALA A 1 98 ? -10.865 0.052 15.599 1.00 84.94 98 ALA A N 1
ATOM 786 C CA . ALA A 1 98 ? -11.426 1.186 16.342 1.00 84.94 98 ALA A CA 1
ATOM 787 C C . ALA A 1 98 ? -12.959 1.090 16.512 1.00 84.94 98 ALA A C 1
ATOM 789 O O . ALA A 1 98 ? -13.520 1.499 17.532 1.00 84.94 98 ALA A O 1
ATOM 790 N N . THR A 1 99 ? -13.664 0.525 15.525 1.00 86.81 99 THR A N 1
ATOM 791 C CA . THR A 1 99 ? -15.114 0.267 15.612 1.00 86.81 99 THR A CA 1
ATOM 792 C C . THR A 1 99 ? -15.443 -0.864 16.575 1.00 86.81 99 THR A C 1
ATOM 794 O O . THR A 1 99 ? -16.386 -0.731 17.362 1.00 86.81 99 THR A O 1
ATOM 797 N N . ALA A 1 100 ? -14.672 -1.949 16.531 1.00 86.31 100 ALA A N 1
ATOM 798 C CA . ALA A 1 100 ? -14.807 -3.067 17.452 1.00 86.31 100 ALA A CA 1
ATOM 799 C C . ALA A 1 100 ? -14.564 -2.603 18.895 1.00 86.31 100 ALA A C 1
ATOM 801 O O . ALA A 1 100 ? -15.406 -2.829 19.761 1.00 86.31 100 ALA A O 1
ATOM 802 N N . MET A 1 101 ? -13.503 -1.828 19.131 1.00 83.06 101 MET A N 1
ATOM 803 C CA . MET A 1 101 ? -13.165 -1.285 20.447 1.00 83.06 101 MET A CA 1
ATOM 804 C C . MET A 1 101 ? -14.280 -0.393 21.017 1.00 83.06 101 MET A C 1
ATOM 806 O O . MET A 1 101 ? -14.678 -0.550 22.172 1.00 83.06 101 MET A O 1
ATOM 810 N N . ALA A 1 102 ? -14.863 0.500 20.211 1.00 83.12 102 ALA A N 1
ATOM 811 C CA . ALA A 1 102 ? -15.988 1.332 20.653 1.00 83.12 102 ALA A CA 1
ATOM 812 C C . ALA A 1 102 ? -17.254 0.517 20.975 1.00 83.12 102 ALA A C 1
ATOM 814 O O . ALA A 1 102 ? -18.007 0.852 21.900 1.00 83.12 102 ALA A O 1
ATOM 815 N N . SER A 1 103 ? -17.479 -0.569 20.232 1.00 84.44 103 SER A N 1
ATOM 816 C CA . SER A 1 103 ? -18.582 -1.505 20.478 1.00 84.44 103 SER A CA 1
ATOM 817 C C . SER A 1 103 ? -18.356 -2.280 21.777 1.00 84.44 103 SER A C 1
ATOM 819 O O . SER A 1 103 ? -19.269 -2.355 22.601 1.00 84.44 103 SER A O 1
ATOM 821 N N . GLN A 1 104 ? -17.122 -2.729 22.025 1.00 82.19 104 GLN A N 1
ATOM 822 C CA . GLN A 1 104 ? -16.721 -3.398 23.261 1.00 82.19 104 GLN A CA 1
ATOM 823 C C . GLN A 1 104 ? -16.940 -2.500 24.483 1.00 82.19 104 GLN A C 1
ATOM 825 O O . GLN A 1 104 ? -17.582 -2.913 25.447 1.00 82.19 104 GLN A O 1
ATOM 830 N N . VAL A 1 105 ? -16.503 -1.236 24.431 1.00 83.50 105 VAL A N 1
ATOM 831 C CA . VAL A 1 105 ? -16.731 -0.268 25.524 1.00 83.50 105 VAL A CA 1
ATOM 832 C C . VAL A 1 105 ? -18.227 -0.055 25.775 1.00 83.50 105 VAL A C 1
ATOM 834 O O . VAL A 1 105 ? -18.666 0.042 26.925 1.00 83.50 105 VAL A O 1
ATOM 837 N N . THR A 1 106 ? -19.037 -0.012 24.715 1.00 83.69 106 THR A N 1
ATOM 838 C CA . THR A 1 106 ? -20.494 0.132 24.838 1.00 83.69 106 THR A CA 1
ATOM 839 C C . THR A 1 106 ? -21.132 -1.100 25.482 1.00 83.69 106 THR A C 1
ATOM 841 O O . THR A 1 106 ? -21.984 -0.937 26.355 1.00 83.69 106 THR A O 1
ATOM 844 N N . MET A 1 107 ? -20.698 -2.304 25.103 1.00 81.50 107 MET A N 1
ATOM 845 C CA . MET A 1 107 ? -21.161 -3.567 25.682 1.00 81.50 107 MET A CA 1
ATOM 846 C C . MET A 1 107 ? -20.788 -3.677 27.162 1.00 81.50 107 MET A C 1
ATOM 848 O O . MET A 1 107 ? -21.656 -3.957 27.980 1.00 81.50 107 MET A O 1
ATOM 852 N N . VAL A 1 108 ? -19.541 -3.368 27.528 1.00 80.19 108 VAL A N 1
ATOM 853 C CA . VAL A 1 108 ? -19.087 -3.352 28.929 1.00 80.19 108 VAL A CA 1
ATOM 854 C C . VAL A 1 108 ? -19.900 -2.355 29.757 1.00 80.19 108 VAL A C 1
ATOM 856 O O . VAL A 1 108 ? -20.354 -2.682 30.851 1.00 80.19 108 VAL A O 1
ATOM 859 N N . THR A 1 109 ? -20.163 -1.160 29.217 1.00 82.00 109 THR A N 1
ATOM 860 C CA . THR A 1 109 ? -21.009 -0.158 29.889 1.00 82.00 109 THR A CA 1
ATOM 861 C C . THR A 1 109 ? -22.448 -0.663 30.064 1.00 82.00 109 THR A C 1
ATOM 863 O O . THR A 1 109 ? -23.061 -0.446 31.108 1.00 82.00 109 THR A O 1
ATOM 866 N N . ALA A 1 110 ? -23.000 -1.348 29.057 1.00 79.81 110 ALA A N 1
ATOM 867 C CA . ALA A 1 110 ? -24.344 -1.916 29.115 1.00 79.81 110 ALA A CA 1
ATOM 868 C C . ALA A 1 110 ? -24.442 -3.064 30.131 1.00 79.81 110 ALA A C 1
ATOM 870 O O . ALA A 1 110 ? -25.368 -3.065 30.937 1.00 79.81 110 ALA A O 1
ATOM 871 N N . ILE A 1 111 ? -23.473 -3.984 30.147 1.00 80.44 111 ILE A N 1
ATOM 872 C CA . ILE A 1 111 ? -23.381 -5.069 31.135 1.00 80.44 111 ILE A CA 1
ATOM 873 C C . ILE A 1 111 ? -23.249 -4.492 32.543 1.00 80.44 111 ILE A C 1
ATOM 875 O O . ILE A 1 111 ? -23.931 -4.967 33.44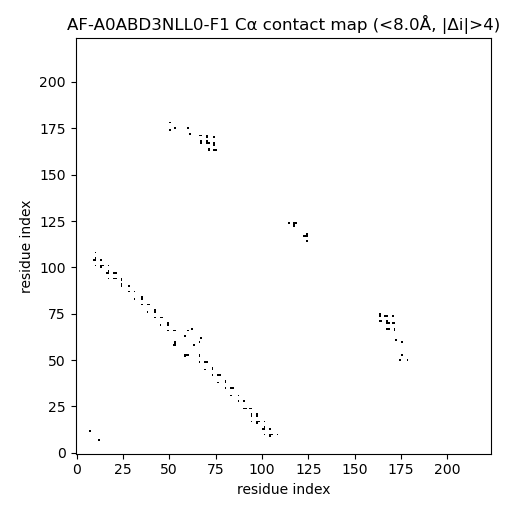2 1.00 80.44 111 ILE A O 1
ATOM 879 N N . GLY A 1 112 ? -22.445 -3.441 32.729 1.00 78.38 112 GLY A N 1
ATOM 880 C CA . GLY A 1 112 ? -22.345 -2.728 34.002 1.00 78.38 112 GLY A CA 1
ATOM 881 C C . GLY A 1 112 ? -23.706 -2.219 34.478 1.00 78.38 112 GLY A C 1
ATOM 882 O O . GLY A 1 112 ? -24.147 -2.580 35.564 1.00 78.38 112 GLY A O 1
ATOM 883 N N . ASN A 1 113 ? -24.423 -1.471 33.634 1.00 80.38 113 ASN A N 1
ATOM 884 C CA . ASN A 1 113 ? -25.747 -0.935 33.971 1.00 80.38 113 ASN A CA 1
ATOM 885 C C . ASN A 1 113 ? -26.787 -2.038 34.240 1.00 80.38 113 ASN A C 1
ATOM 887 O O . ASN A 1 113 ? -27.562 -1.939 35.190 1.00 80.38 113 ASN A O 1
ATOM 891 N N . VAL A 1 114 ? -26.799 -3.093 33.419 1.00 74.69 114 VAL A N 1
ATOM 892 C CA . VAL A 1 114 ? -27.700 -4.247 33.565 1.00 74.69 114 VAL A CA 1
ATOM 893 C C . VAL A 1 114 ? -27.369 -5.038 34.830 1.00 74.69 114 VAL A C 1
ATOM 895 O O . VAL A 1 114 ? -28.279 -5.409 35.562 1.00 74.69 114 VAL A O 1
ATOM 898 N N . SER A 1 115 ? -26.088 -5.235 35.149 1.00 69.31 115 SER A N 1
ATOM 899 C CA . SER A 1 115 ? -25.635 -5.866 36.391 1.00 69.31 115 SER A CA 1
ATOM 900 C C . SER A 1 115 ? -26.017 -5.041 37.616 1.00 69.31 115 SER A C 1
ATOM 902 O O . SER A 1 115 ? -26.428 -5.622 38.616 1.00 69.31 115 SER A O 1
ATOM 904 N N . THR A 1 116 ? -25.913 -3.710 37.562 1.00 75.25 116 THR A N 1
ATOM 905 C CA . THR A 1 116 ? -26.367 -2.837 38.655 1.00 75.25 116 THR A CA 1
ATOM 906 C C . THR A 1 116 ? -27.884 -2.929 38.837 1.00 75.25 116 THR A C 1
ATOM 908 O O . THR A 1 116 ? -28.349 -3.064 39.965 1.00 75.25 116 THR A O 1
ATOM 911 N N . ALA A 1 117 ? -28.655 -2.934 37.744 1.00 70.56 117 ALA A N 1
ATOM 912 C CA . ALA A 1 117 ? -30.112 -3.060 37.787 1.00 70.56 117 ALA A CA 1
ATOM 913 C C . ALA A 1 117 ? -30.584 -4.445 38.277 1.00 70.56 117 ALA A C 1
ATOM 915 O O . ALA A 1 117 ? -31.492 -4.523 39.097 1.00 70.56 117 ALA A O 1
ATOM 916 N N . LEU A 1 118 ? -29.945 -5.533 37.833 1.00 64.88 118 LEU A N 1
ATOM 917 C CA . LEU A 1 118 ? -30.231 -6.904 38.283 1.00 64.88 118 LEU A CA 1
ATOM 918 C C . LEU A 1 118 ? -29.792 -7.152 39.731 1.00 64.88 118 LEU A C 1
ATOM 920 O O . LEU A 1 118 ? -30.485 -7.852 40.465 1.00 64.88 118 LEU A O 1
ATOM 924 N N . SER A 1 119 ? -28.673 -6.558 40.159 1.00 65.44 119 SER A N 1
ATOM 925 C CA . SER A 1 119 ? -28.244 -6.569 41.564 1.00 65.44 119 SER A CA 1
ATOM 926 C C . SER A 1 119 ? -29.276 -5.874 42.458 1.00 65.44 119 SER A C 1
ATOM 928 O O . SER A 1 119 ? -29.664 -6.413 43.490 1.00 65.44 119 SER A O 1
ATOM 930 N N . ALA A 1 120 ? -29.814 -4.734 42.012 1.00 67.62 120 ALA A N 1
ATOM 931 C CA . ALA A 1 120 ? -30.872 -4.014 42.720 1.00 67.62 120 ALA A CA 1
ATOM 932 C C . ALA A 1 120 ? -32.236 -4.741 42.730 1.00 67.62 120 ALA A C 1
ATOM 934 O O . ALA A 1 120 ? -33.085 -4.406 43.552 1.00 67.62 120 ALA A O 1
ATOM 935 N N . ALA A 1 121 ? -32.456 -5.727 41.850 1.00 63.47 121 ALA A N 1
ATOM 936 C CA . ALA A 1 121 ? -33.748 -6.391 41.645 1.00 63.47 121 ALA A CA 1
ATOM 937 C C . ALA A 1 121 ? -33.839 -7.844 42.172 1.00 63.47 121 ALA A C 1
ATOM 939 O O . ALA A 1 121 ? -34.817 -8.516 41.867 1.00 63.47 121 ALA A O 1
ATOM 940 N N . ASN A 1 122 ? -32.882 -8.323 42.984 1.00 57.12 122 ASN A N 1
ATOM 941 C CA . ASN A 1 122 ? -32.723 -9.727 43.430 1.00 57.12 122 ASN A CA 1
ATOM 942 C C . ASN A 1 122 ? -32.200 -10.707 42.351 1.00 57.12 122 ASN A C 1
ATOM 944 O O . ASN A 1 122 ? -32.872 -11.642 41.928 1.00 57.12 122 ASN A O 1
ATOM 948 N N . GLY A 1 123 ? -30.935 -10.519 41.960 1.00 67.06 123 GLY A N 1
ATOM 949 C CA . GLY A 1 123 ? -29.901 -11.563 42.042 1.00 67.06 123 GLY A CA 1
ATOM 950 C C . GLY A 1 123 ? -30.111 -12.893 41.304 1.00 67.06 123 GLY A C 1
ATOM 951 O O . GLY A 1 123 ? -30.230 -13.928 41.949 1.00 67.06 123 GLY A O 1
ATOM 952 N N . VAL A 1 124 ? -29.999 -12.898 39.969 1.00 56.28 124 VAL A N 1
ATOM 953 C CA . VAL A 1 124 ? -29.697 -14.118 39.180 1.00 56.28 124 VAL A CA 1
ATOM 954 C C . VAL A 1 124 ? -28.673 -13.813 38.077 1.00 56.28 124 VAL A C 1
ATOM 956 O O . VAL A 1 124 ? -28.886 -14.069 36.895 1.00 56.28 124 VAL A O 1
ATOM 959 N N . MET A 1 125 ? -27.535 -13.224 38.443 1.00 57.91 125 MET A N 1
ATOM 960 C CA . MET A 1 125 ? -26.360 -13.210 37.568 1.00 57.91 125 MET A CA 1
ATOM 961 C C . MET A 1 125 ? -25.201 -13.789 38.369 1.00 57.91 125 MET A C 1
ATOM 963 O O . MET A 1 125 ? -24.856 -13.235 39.405 1.00 57.91 125 MET A O 1
ATOM 967 N N . ASP A 1 126 ? -24.658 -14.926 37.935 1.00 67.56 126 ASP A N 1
ATOM 968 C CA . ASP A 1 126 ? -23.552 -15.598 38.618 1.00 67.56 126 ASP A CA 1
ATOM 969 C C . ASP A 1 126 ? -22.233 -14.900 38.223 1.00 67.56 126 ASP A C 1
ATOM 971 O O . ASP A 1 126 ? -21.743 -15.102 37.102 1.00 67.56 126 ASP A O 1
ATOM 975 N N . PRO A 1 127 ? -21.657 -14.028 39.078 1.00 69.88 127 PRO A N 1
ATOM 976 C CA . PRO A 1 127 ? -20.511 -13.193 38.710 1.00 69.88 127 PRO A CA 1
ATOM 977 C C . PRO A 1 127 ? -19.279 -14.027 38.337 1.00 69.88 127 PRO A C 1
ATOM 979 O O . PRO A 1 127 ? -18.439 -13.576 37.559 1.00 69.88 127 PRO A O 1
ATOM 982 N N . LYS A 1 128 ? -19.197 -15.275 38.818 1.00 72.69 128 LYS A N 1
ATOM 983 C CA . LYS A 1 128 ? -18.136 -16.225 38.456 1.00 72.69 128 LYS A CA 1
ATOM 984 C C . LYS A 1 128 ? -18.189 -16.611 36.979 1.00 72.69 128 LYS A C 1
ATOM 986 O O . LYS A 1 128 ? -17.151 -16.678 36.324 1.00 72.69 128 LYS A O 1
ATOM 991 N N . ARG A 1 129 ? -19.392 -16.811 36.438 1.00 73.19 129 ARG A N 1
ATOM 992 C CA . ARG A 1 129 ? -19.602 -17.217 35.043 1.00 73.19 129 ARG A CA 1
ATOM 993 C C . ARG A 1 129 ? -19.319 -16.062 34.078 1.00 73.19 129 ARG A C 1
ATOM 995 O O . ARG A 1 129 ? -18.701 -16.266 33.035 1.00 73.19 129 ARG A O 1
ATOM 1002 N N . LEU A 1 130 ? -19.680 -14.834 34.464 1.00 72.19 130 LEU A N 1
ATOM 1003 C CA . LEU A 1 130 ? -19.313 -13.620 33.724 1.00 72.19 130 LEU A CA 1
ATOM 1004 C C . LEU A 1 130 ? -17.792 -13.389 33.732 1.00 72.19 130 LEU A C 1
ATOM 1006 O O . LEU A 1 130 ? -17.218 -13.089 32.687 1.00 72.19 130 LEU A O 1
ATOM 1010 N N . GLY A 1 131 ? -17.136 -13.585 34.881 1.00 78.31 131 GLY A N 1
ATOM 1011 C CA . GLY A 1 131 ? -15.679 -13.494 35.008 1.00 78.31 131 GLY A CA 1
ATOM 1012 C C . GLY A 1 131 ? -14.936 -14.513 34.139 1.00 78.31 131 GLY A C 1
ATOM 1013 O O . GLY A 1 131 ? -13.997 -14.142 33.439 1.00 78.31 131 GLY A O 1
ATOM 1014 N N . GLN A 1 132 ? -15.397 -15.769 34.106 1.00 83.44 132 GLN A N 1
ATOM 1015 C CA . GLN A 1 132 ? -14.859 -16.793 33.198 1.00 83.44 132 GLN A CA 1
ATOM 1016 C C . GLN A 1 132 ? -15.039 -16.412 31.728 1.00 83.44 132 GLN A C 1
ATOM 1018 O O . GLN A 1 132 ? -14.090 -16.496 30.958 1.00 83.44 132 GLN A O 1
ATOM 1023 N N . THR A 1 133 ? -16.222 -15.924 31.345 1.00 76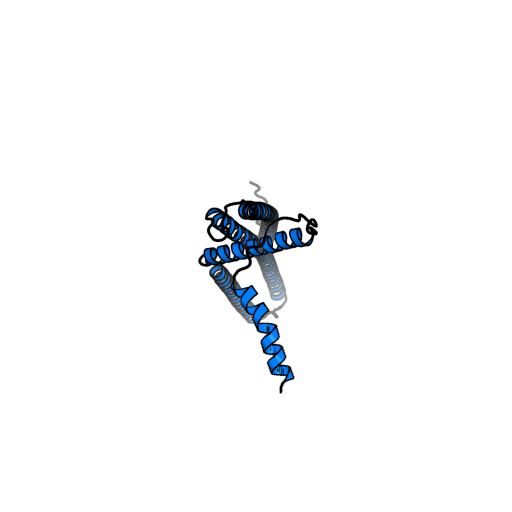.31 133 THR A N 1
ATOM 1024 C CA . THR A 1 133 ? -16.493 -15.520 29.955 1.00 76.31 133 THR A CA 1
ATOM 1025 C C . THR A 1 133 ? -15.607 -14.341 29.528 1.00 76.31 133 THR A C 1
ATOM 1027 O O . THR A 1 133 ? -15.122 -14.305 28.401 1.00 76.31 133 THR A O 1
ATOM 1030 N N . MET A 1 134 ? -15.343 -13.392 30.435 1.00 76.81 134 MET A N 1
ATOM 1031 C CA . MET A 1 134 ? -14.409 -12.282 30.207 1.00 76.81 134 MET A CA 1
ATOM 1032 C C . MET A 1 134 ? -12.957 -12.759 30.067 1.00 76.81 134 MET A C 1
ATOM 1034 O O . MET A 1 134 ? -12.241 -12.262 29.201 1.00 76.81 134 MET A O 1
ATOM 1038 N N . ALA A 1 135 ? -12.527 -13.727 30.881 1.00 82.38 135 ALA A N 1
ATOM 1039 C CA . ALA A 1 135 ? -11.184 -14.302 30.798 1.00 82.38 135 ALA A CA 1
ATOM 1040 C C . ALA A 1 135 ? -10.975 -15.102 29.499 1.00 82.38 135 ALA A C 1
ATOM 1042 O O . ALA A 1 135 ? -9.950 -14.950 28.837 1.00 82.38 135 ALA A O 1
ATOM 1043 N N . GLU A 1 136 ? -11.966 -15.902 29.095 1.00 83.62 136 GLU A N 1
ATOM 1044 C CA . GLU A 1 136 ? -11.962 -16.634 27.823 1.00 83.62 136 GLU A CA 1
ATOM 1045 C C . GLU A 1 136 ? -11.908 -15.663 26.635 1.00 83.62 136 GLU A C 1
ATOM 1047 O O . GLU A 1 136 ? -11.116 -15.843 25.714 1.00 83.62 136 GLU A O 1
ATOM 1052 N N . PHE A 1 137 ? -12.697 -14.583 26.687 1.00 76.25 137 PHE A N 1
ATOM 1053 C CA . PHE A 1 137 ? -12.685 -13.535 25.667 1.00 76.25 137 PHE A CA 1
ATOM 1054 C C . PHE A 1 137 ? -11.323 -12.841 25.568 1.00 76.25 137 PHE A C 1
ATOM 1056 O O . PHE A 1 137 ? -10.819 -12.651 24.464 1.00 76.25 137 PHE A O 1
ATOM 1063 N N . ALA A 1 138 ? -10.701 -12.503 26.703 1.00 77.25 138 ALA A N 1
ATOM 1064 C CA . ALA A 1 138 ? -9.365 -11.910 26.724 1.00 77.25 138 ALA A CA 1
ATOM 1065 C C . ALA A 1 138 ? -8.328 -12.834 26.065 1.00 77.25 138 ALA A C 1
ATOM 1067 O O . ALA A 1 138 ? -7.581 -12.389 25.198 1.00 77.25 138 ALA A O 1
ATOM 1068 N N . LYS A 1 139 ? -8.359 -14.131 26.393 1.00 84.81 139 LYS A N 1
ATOM 1069 C CA . LYS A 1 139 ? -7.465 -15.144 25.815 1.00 84.81 139 LYS A CA 1
ATOM 1070 C C . LYS A 1 139 ? -7.663 -15.321 24.305 1.00 84.81 139 LYS A C 1
ATOM 1072 O O . LYS A 1 139 ? -6.691 -15.425 23.563 1.00 84.81 139 LYS A O 1
ATOM 1077 N N . GLN A 1 140 ? -8.911 -15.357 23.837 1.00 79.69 140 GLN A N 1
ATOM 1078 C CA . GLN A 1 140 ? -9.215 -15.454 22.403 1.00 79.69 140 GLN A CA 1
ATOM 1079 C C . GLN A 1 140 ? -8.766 -14.200 21.644 1.00 79.69 140 GLN A C 1
ATOM 1081 O O . GLN A 1 140 ? -8.255 -14.306 20.531 1.00 79.69 140 GLN A O 1
ATOM 1086 N N . ASN A 1 141 ? -8.913 -13.020 22.252 1.00 80.25 141 ASN A N 1
ATOM 1087 C CA . ASN A 1 141 ? -8.478 -11.763 21.653 1.00 80.25 141 ASN A CA 1
ATOM 1088 C C . ASN A 1 141 ? -6.943 -11.674 21.550 1.00 80.25 141 ASN A C 1
ATOM 1090 O O . ASN A 1 141 ? -6.430 -11.232 20.529 1.00 80.25 141 ASN A O 1
ATOM 1094 N N . GLU A 1 142 ? -6.217 -12.155 22.561 1.00 82.19 142 GLU A N 1
ATOM 1095 C CA . GLU A 1 142 ? -4.750 -12.255 22.543 1.00 82.19 142 GLU A CA 1
ATOM 1096 C C . GLU A 1 142 ? -4.257 -13.250 21.478 1.00 82.19 142 GLU A C 1
ATOM 1098 O O . GLU A 1 142 ? -3.387 -12.921 20.676 1.00 82.19 142 GLU A O 1
ATOM 1103 N N . MET A 1 143 ? -4.875 -14.434 21.380 1.00 79.88 143 MET A N 1
ATOM 1104 C CA . MET A 1 143 ? -4.576 -15.387 20.299 1.00 79.88 143 MET A CA 1
ATOM 1105 C C . MET A 1 143 ? -4.852 -14.810 18.907 1.00 79.88 143 MET A C 1
ATOM 1107 O O . MET A 1 143 ? -4.134 -15.129 17.961 1.00 79.88 143 MET A O 1
ATOM 1111 N N . ALA A 1 144 ? -5.897 -13.996 18.756 1.00 80.62 144 ALA A N 1
ATOM 1112 C CA . ALA A 1 144 ? -6.204 -13.343 17.489 1.00 80.62 144 ALA A CA 1
ATOM 1113 C C . ALA A 1 144 ? -5.148 -12.289 17.119 1.00 80.62 144 ALA A C 1
ATOM 1115 O O . ALA A 1 144 ? -4.705 -12.272 15.975 1.00 80.62 144 ALA A O 1
ATOM 1116 N N . GLN A 1 145 ? -4.704 -11.474 18.082 1.00 79.62 145 GLN A N 1
ATOM 1117 C CA . GLN A 1 145 ? -3.628 -10.494 17.878 1.00 79.62 145 GLN A CA 1
ATOM 1118 C C . GLN A 1 145 ? -2.311 -11.170 17.495 1.00 79.62 145 GLN A C 1
ATOM 1120 O O . GLN A 1 145 ? -1.682 -10.775 16.522 1.00 79.62 145 GLN A O 1
ATOM 1125 N N . MET A 1 146 ? -1.948 -12.252 18.183 1.00 79.81 146 MET A N 1
ATOM 1126 C CA . MET A 1 146 ? -0.728 -13.010 17.897 1.00 79.81 146 MET A CA 1
ATOM 1127 C C . MET A 1 146 ? -0.750 -13.635 16.491 1.00 79.81 146 MET A C 1
ATOM 1129 O O . MET A 1 146 ? 0.270 -13.692 15.814 1.00 79.81 146 MET A O 1
ATOM 1133 N N . LYS A 1 147 ? -1.926 -14.068 16.012 1.00 77.75 147 LYS A N 1
ATOM 1134 C CA . LYS A 1 147 ? -2.101 -14.534 14.625 1.00 77.75 147 LYS A CA 1
ATOM 1135 C C . LYS A 1 147 ? -1.996 -13.402 13.605 1.00 77.75 147 LYS A C 1
ATOM 1137 O O . LYS A 1 147 ? -1.496 -13.638 12.512 1.00 77.75 147 LYS A O 1
ATOM 1142 N N . GLU A 1 148 ? -2.479 -12.209 13.940 1.00 77.88 148 GLU A N 1
ATOM 1143 C CA . GLU A 1 148 ? -2.325 -11.020 13.096 1.00 77.88 148 GLU A CA 1
ATOM 1144 C C . GLU A 1 148 ? -0.845 -10.611 13.007 1.00 77.88 148 GLU A C 1
ATOM 1146 O O . GLU A 1 148 ? -0.362 -10.354 11.911 1.00 77.88 148 GLU A O 1
ATOM 1151 N N . GLU A 1 149 ? -0.102 -10.651 14.118 1.00 78.19 149 GLU A N 1
ATOM 1152 C CA . GLU A 1 149 ? 1.350 -10.414 14.152 1.00 78.19 149 GLU A CA 1
ATOM 1153 C C . GLU A 1 149 ? 2.128 -11.459 13.348 1.00 78.19 149 GLU A C 1
ATOM 1155 O O . GLU A 1 149 ? 2.881 -11.085 12.459 1.00 78.19 149 GLU A O 1
ATOM 1160 N N . MET A 1 150 ? 1.874 -12.756 13.552 1.00 77.56 150 MET A N 1
ATOM 1161 C CA . MET A 1 150 ? 2.521 -13.810 12.757 1.00 77.56 150 MET A CA 1
ATOM 1162 C C . MET A 1 150 ? 2.206 -13.703 11.261 1.00 77.56 150 MET A C 1
ATOM 1164 O O . MET A 1 150 ? 3.051 -14.024 10.428 1.00 77.56 150 MET A O 1
ATOM 1168 N N . MET A 1 151 ? 0.997 -13.259 10.901 1.00 76.69 151 MET A N 1
ATOM 1169 C CA . MET A 1 151 ? 0.653 -13.016 9.501 1.00 76.69 151 MET A CA 1
ATOM 1170 C C . MET A 1 151 ? 1.374 -11.784 8.947 1.00 76.69 151 MET A C 1
ATOM 1172 O O . MET A 1 151 ? 1.804 -11.819 7.800 1.00 76.69 151 MET A O 1
ATOM 1176 N N . ASN A 1 152 ? 1.543 -10.729 9.746 1.00 77.31 152 ASN A N 1
ATOM 1177 C CA . ASN A 1 152 ? 2.318 -9.549 9.356 1.00 77.31 152 ASN A CA 1
ATOM 1178 C C . ASN A 1 152 ? 3.816 -9.859 9.225 1.00 77.31 152 ASN A C 1
ATOM 1180 O O . ASN A 1 152 ? 4.448 -9.333 8.317 1.00 77.31 152 ASN A O 1
ATOM 1184 N N . ASP A 1 153 ? 4.371 -10.722 10.078 1.00 77.44 153 ASP A N 1
ATOM 1185 C CA . ASP A 1 153 ? 5.773 -11.148 10.002 1.00 77.44 153 ASP A CA 1
ATOM 1186 C C . ASP A 1 153 ? 6.019 -12.038 8.782 1.00 77.44 153 ASP A C 1
ATOM 1188 O O . ASP A 1 153 ? 6.971 -11.813 8.038 1.00 77.44 153 ASP A O 1
ATOM 1192 N N . ALA A 1 154 ? 5.120 -12.991 8.500 1.00 71.12 154 ALA A N 1
ATOM 1193 C CA . ALA A 1 154 ? 5.200 -13.801 7.285 1.00 71.12 154 ALA A CA 1
ATOM 1194 C C . ALA A 1 154 ? 5.062 -12.948 6.016 1.00 71.12 154 ALA A C 1
ATOM 1196 O O . ALA A 1 154 ? 5.694 -13.221 4.996 1.00 71.12 154 ALA A O 1
ATOM 1197 N N . LEU A 1 155 ? 4.239 -11.897 6.082 1.00 60.34 155 LEU A N 1
ATOM 1198 C CA . LEU A 1 155 ? 4.097 -10.924 5.012 1.00 60.34 155 LEU A CA 1
ATOM 1199 C C . LEU A 1 155 ? 5.380 -10.084 4.859 1.00 60.34 155 LEU A C 1
ATOM 1201 O O . LEU A 1 155 ? 5.844 -9.890 3.745 1.00 60.34 155 LEU A O 1
ATOM 1205 N N . ALA A 1 156 ? 5.992 -9.638 5.958 1.00 69.50 156 ALA A N 1
ATOM 1206 C CA . ALA A 1 156 ? 7.241 -8.879 5.934 1.00 69.50 156 ALA A CA 1
ATOM 1207 C C . ALA A 1 156 ? 8.426 -9.693 5.387 1.00 69.50 156 ALA A C 1
ATOM 1209 O O . ALA A 1 156 ? 9.253 -9.141 4.667 1.00 69.50 156 ALA A O 1
ATOM 1210 N N . GLU A 1 157 ? 8.493 -10.988 5.692 1.00 69.12 157 GLU A N 1
ATOM 1211 C CA . GLU A 1 157 ? 9.536 -11.886 5.184 1.00 69.12 157 GLU A CA 1
ATOM 1212 C C . GLU A 1 157 ? 9.353 -12.219 3.695 1.00 69.12 157 GLU A C 1
ATOM 1214 O O . GLU A 1 157 ? 10.336 -12.342 2.971 1.00 69.12 157 GLU A O 1
ATOM 1219 N N . ALA A 1 158 ? 8.114 -12.241 3.191 1.00 61.00 158 ALA A N 1
ATOM 1220 C CA . ALA A 1 158 ? 7.842 -12.305 1.751 1.00 61.00 158 ALA A CA 1
ATOM 1221 C C . ALA A 1 158 ? 8.265 -11.031 0.984 1.00 61.00 158 ALA A C 1
ATOM 1223 O O . ALA A 1 158 ? 8.257 -11.028 -0.246 1.00 61.00 158 ALA A O 1
ATOM 1224 N N . PHE A 1 159 ? 8.628 -9.954 1.689 1.00 57.78 159 PHE A N 1
ATOM 1225 C CA . PHE A 1 159 ? 9.078 -8.686 1.108 1.00 57.78 159 PHE A CA 1
ATOM 1226 C C . PHE A 1 159 ? 10.576 -8.424 1.254 1.00 57.78 159 PHE A C 1
ATOM 1228 O O . PHE A 1 159 ? 10.996 -7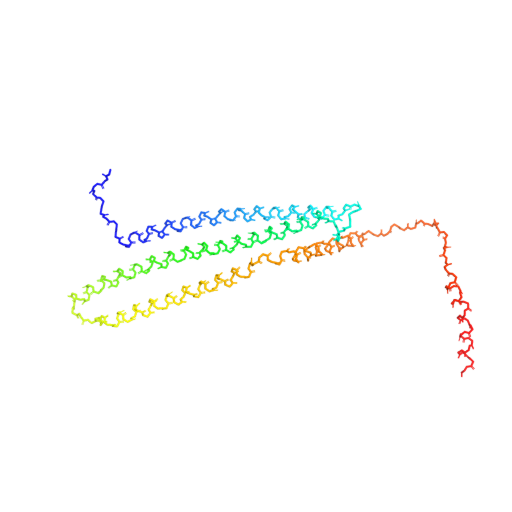.279 1.065 1.00 57.78 159 PHE A O 1
ATOM 1235 N N . ASP A 1 160 ? 11.382 -9.430 1.600 1.00 67.94 160 ASP A N 1
ATOM 1236 C CA . ASP A 1 160 ? 12.827 -9.238 1.631 1.00 67.94 160 ASP A CA 1
ATOM 1237 C C . ASP A 1 160 ? 13.357 -8.877 0.228 1.00 67.94 160 ASP A C 1
ATOM 1239 O O . ASP A 1 160 ? 13.003 -9.476 -0.786 1.00 67.94 160 ASP A O 1
ATOM 1243 N N . ASP A 1 161 ? 14.181 -7.831 0.165 1.00 60.09 161 ASP A N 1
ATOM 1244 C CA . ASP A 1 161 ? 14.582 -7.123 -1.066 1.00 60.09 161 ASP A CA 1
ATOM 1245 C C . ASP A 1 161 ? 15.637 -7.897 -1.893 1.00 60.09 161 ASP A C 1
ATOM 1247 O O . ASP A 1 161 ? 16.211 -7.360 -2.850 1.00 60.09 161 ASP A O 1
ATOM 1251 N N . SER A 1 162 ? 15.921 -9.147 -1.516 1.00 60.16 162 SER A N 1
ATOM 1252 C CA . SER A 1 162 ? 16.980 -9.986 -2.082 1.00 60.16 162 SER A CA 1
ATOM 1253 C C . SER A 1 162 ? 16.689 -10.475 -3.511 1.00 60.16 162 SER A C 1
ATOM 1255 O O . SER A 1 162 ? 17.638 -10.705 -4.258 1.00 60.16 162 SER A O 1
ATOM 1257 N N . ASP A 1 163 ? 15.424 -10.479 -3.948 1.00 65.44 163 ASP A N 1
ATOM 1258 C CA . ASP A 1 163 ? 15.003 -10.977 -5.275 1.00 65.44 163 ASP A CA 1
ATOM 1259 C C . ASP A 1 163 ? 14.882 -9.886 -6.364 1.00 65.44 163 ASP A C 1
ATOM 1261 O O . ASP A 1 163 ? 14.540 -10.153 -7.517 1.00 65.44 163 ASP A O 1
ATOM 1265 N N . LEU A 1 164 ? 15.190 -8.624 -6.043 1.00 68.94 164 LEU A N 1
ATOM 1266 C CA . LEU A 1 164 ? 14.986 -7.494 -6.964 1.00 68.94 164 LEU A CA 1
ATOM 1267 C C . LEU A 1 164 ? 15.779 -7.574 -8.276 1.00 68.94 164 LEU A C 1
ATOM 1269 O O . LEU A 1 164 ? 15.368 -6.976 -9.272 1.00 68.94 164 LEU A O 1
ATOM 1273 N N . GLU A 1 165 ? 16.953 -8.204 -8.265 1.00 70.00 165 GLU A N 1
ATOM 1274 C CA . GLU A 1 165 ? 17.834 -8.251 -9.436 1.00 70.00 165 GLU A CA 1
ATOM 1275 C C . GLU A 1 165 ? 17.391 -9.327 -10.436 1.00 70.00 165 GLU A C 1
ATOM 1277 O O . GLU A 1 165 ? 17.351 -9.054 -11.636 1.00 70.00 165 GLU A O 1
ATOM 1282 N N . GLU A 1 166 ? 16.949 -10.488 -9.944 1.00 76.88 166 GLU A N 1
ATOM 1283 C CA . GLU A 1 166 ? 16.377 -11.562 -10.765 1.00 76.88 166 GLU A CA 1
ATOM 1284 C C . GLU A 1 166 ? 15.028 -11.138 -11.366 1.00 76.88 166 GLU A C 1
ATOM 1286 O O . GLU A 1 166 ? 14.835 -11.215 -12.580 1.00 76.88 166 GLU A O 1
ATOM 1291 N N . GLU A 1 167 ? 14.144 -10.539 -10.559 1.00 77.88 167 GLU A N 1
ATOM 1292 C CA . GLU A 1 167 ? 12.871 -9.990 -11.045 1.00 77.88 167 GLU A CA 1
ATOM 1293 C C . GLU A 1 167 ? 13.063 -8.907 -12.120 1.00 77.88 167 GLU A C 1
ATOM 1295 O O . GLU A 1 167 ? 12.257 -8.782 -13.046 1.00 77.88 167 GLU A O 1
ATOM 1300 N N . ALA A 1 168 ? 14.117 -8.091 -12.013 1.00 76.19 168 ALA A N 1
ATOM 1301 C CA . ALA A 1 168 ? 14.400 -7.056 -13.003 1.00 76.19 168 ALA A CA 1
ATOM 1302 C C . ALA A 1 168 ? 14.821 -7.663 -14.346 1.00 76.19 168 ALA A C 1
ATOM 1304 O O . ALA A 1 168 ?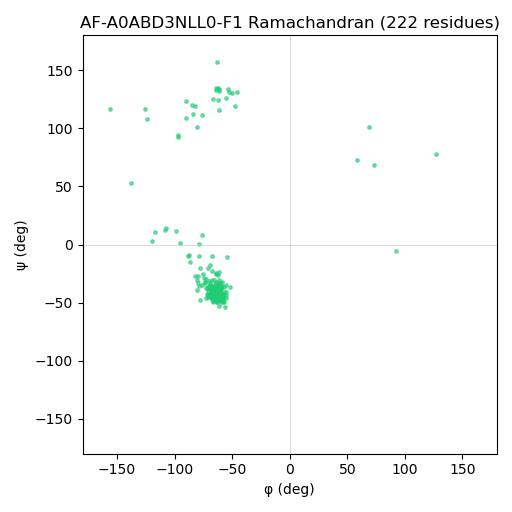 14.323 -7.226 -15.389 1.00 76.19 168 ALA A O 1
ATOM 1305 N N . ASP A 1 169 ? 15.694 -8.671 -14.335 1.00 78.00 169 ASP A N 1
ATOM 1306 C CA . ASP A 1 169 ? 16.109 -9.376 -15.549 1.00 78.00 169 ASP A CA 1
ATOM 1307 C C . ASP A 1 169 ? 14.920 -10.126 -16.196 1.00 78.00 169 ASP A C 1
ATOM 1309 O O . ASP A 1 169 ? 14.740 -10.057 -17.420 1.00 78.00 169 ASP A O 1
ATOM 1313 N N . ASP A 1 170 ? 14.020 -10.710 -15.405 1.00 83.19 170 ASP A N 1
ATOM 1314 C CA . ASP A 1 170 ? 12.779 -11.319 -15.904 1.00 83.19 170 ASP A CA 1
ATOM 1315 C C . ASP A 1 170 ? 11.843 -10.291 -16.552 1.00 83.19 170 ASP A C 1
ATOM 1317 O O . ASP A 1 170 ? 11.349 -10.487 -17.669 1.00 83.19 170 ASP A O 1
ATOM 1321 N N . VAL A 1 171 ? 11.639 -9.144 -15.898 1.00 79.12 171 VAL A N 1
ATOM 1322 C CA . VAL A 1 171 ? 10.796 -8.067 -16.431 1.00 79.12 171 VAL A CA 1
ATOM 1323 C C . VAL A 1 171 ? 11.391 -7.471 -17.705 1.00 79.12 171 VAL A C 1
ATOM 1325 O O . VAL A 1 171 ? 10.638 -7.187 -18.643 1.00 79.12 171 VAL A O 1
ATOM 1328 N N . THR A 1 172 ? 12.718 -7.312 -17.800 1.00 76.81 172 THR A N 1
ATOM 1329 C CA . THR A 1 172 ? 13.342 -6.906 -19.073 1.00 76.81 172 THR A CA 1
ATOM 1330 C C . THR A 1 172 ? 13.037 -7.918 -20.168 1.00 76.81 172 THR A C 1
ATOM 1332 O O . THR A 1 172 ? 12.545 -7.533 -21.228 1.00 76.81 172 THR A O 1
ATOM 1335 N N . SER A 1 173 ? 13.247 -9.207 -19.903 1.00 82.94 173 SER A N 1
ATOM 1336 C CA . SER A 1 173 ? 13.021 -10.286 -20.865 1.00 82.94 173 SER A CA 1
ATOM 1337 C C . SER A 1 173 ? 11.566 -10.330 -21.334 1.00 82.94 173 SER A C 1
ATOM 1339 O O . SER A 1 173 ? 11.306 -10.431 -22.535 1.00 82.94 173 SER A O 1
ATOM 1341 N N . GLN A 1 174 ? 10.613 -10.149 -20.417 1.00 83.19 174 GLN A N 1
ATOM 1342 C CA . GLN A 1 174 ? 9.190 -10.074 -20.736 1.00 83.19 174 GLN A CA 1
ATOM 1343 C C . GLN A 1 174 ? 8.860 -8.868 -21.626 1.00 83.19 174 GLN A C 1
ATOM 1345 O O . GLN A 1 174 ? 8.205 -9.024 -22.658 1.00 83.19 174 GLN A O 1
ATOM 1350 N N . VAL A 1 175 ? 9.327 -7.665 -21.273 1.00 79.19 175 VAL A N 1
ATOM 1351 C CA . VAL A 1 175 ? 9.072 -6.452 -22.072 1.00 79.19 175 VAL A CA 1
ATOM 1352 C C . VAL A 1 175 ? 9.699 -6.571 -23.465 1.00 79.19 175 VAL A C 1
ATOM 1354 O O . VAL A 1 175 ? 9.117 -6.106 -24.446 1.00 79.19 175 VAL A O 1
ATOM 1357 N N . LEU A 1 176 ? 10.856 -7.227 -23.580 1.00 77.12 176 LEU A N 1
ATOM 1358 C CA . LEU A 1 176 ? 11.522 -7.488 -24.857 1.00 77.12 176 LEU A CA 1
ATOM 1359 C C . LEU A 1 176 ? 10.789 -8.523 -25.707 1.00 77.12 176 LEU A C 1
ATOM 1361 O O . LEU A 1 176 ? 10.652 -8.320 -26.914 1.00 77.12 176 LEU A O 1
ATOM 1365 N N . ALA A 1 177 ? 10.260 -9.583 -25.097 1.00 82.75 177 ALA A N 1
ATOM 1366 C CA . ALA A 1 177 ? 9.410 -10.547 -25.787 1.00 82.75 177 ALA A CA 1
ATOM 1367 C C . ALA A 1 177 ? 8.122 -9.882 -26.303 1.00 82.75 177 ALA A C 1
ATOM 1369 O O . ALA A 1 177 ? 7.751 -10.057 -27.464 1.00 82.75 177 ALA A O 1
ATOM 1370 N N . GLU A 1 178 ? 7.476 -9.049 -25.481 1.00 79.81 178 GLU A N 1
ATOM 1371 C CA . GLU A 1 178 ? 6.305 -8.266 -25.892 1.00 79.81 178 GLU A CA 1
ATOM 1372 C C . GLU A 1 178 ? 6.627 -7.315 -27.053 1.00 79.81 178 GLU A C 1
ATOM 1374 O O . GLU A 1 178 ? 5.836 -7.188 -27.989 1.00 79.81 178 GLU A O 1
ATOM 1379 N N . LEU A 1 179 ? 7.799 -6.675 -27.030 1.00 72.00 179 LEU A N 1
ATOM 1380 C CA . LEU A 1 179 ? 8.282 -5.831 -28.121 1.00 72.00 179 LEU A CA 1
ATOM 1381 C C . LEU A 1 179 ? 8.553 -6.618 -29.406 1.00 72.00 179 LEU A C 1
ATOM 1383 O O . LEU A 1 179 ? 8.171 -6.144 -30.475 1.00 72.00 179 LEU A O 1
ATOM 1387 N N . GLY A 1 180 ? 9.173 -7.797 -29.317 1.00 66.88 180 GLY A N 1
ATOM 1388 C CA . GLY A 1 180 ? 9.395 -8.686 -30.461 1.00 66.88 180 GLY A CA 1
ATOM 1389 C C . GLY A 1 180 ? 8.074 -9.073 -31.126 1.00 66.88 180 GLY A C 1
ATOM 1390 O O . GLY A 1 180 ? 7.884 -8.839 -32.316 1.00 66.88 180 GLY A O 1
ATOM 1391 N N . VAL A 1 181 ? 7.095 -9.501 -30.324 1.00 71.06 181 VAL A N 1
ATOM 1392 C CA . VAL A 1 181 ? 5.748 -9.847 -30.805 1.00 71.06 181 VAL A CA 1
ATOM 1393 C C . VAL A 1 181 ? 4.996 -8.628 -31.366 1.00 71.06 181 VAL A C 1
ATOM 1395 O O . VAL A 1 181 ? 4.263 -8.754 -32.349 1.00 71.06 181 VAL A O 1
ATOM 1398 N N . GLU A 1 182 ? 5.137 -7.433 -30.778 1.00 69.62 182 GLU A N 1
ATOM 1399 C CA . GLU A 1 182 ? 4.568 -6.191 -31.331 1.00 69.62 182 GLU A CA 1
ATOM 1400 C C . GLU A 1 182 ? 5.171 -5.834 -32.701 1.00 69.62 182 GLU A C 1
ATOM 1402 O O . GLU A 1 182 ? 4.448 -5.351 -33.578 1.00 69.62 182 GLU A O 1
ATOM 1407 N N . MET A 1 183 ? 6.476 -6.042 -32.890 1.00 62.75 183 MET A N 1
ATOM 1408 C CA . MET A 1 183 ? 7.161 -5.787 -34.160 1.00 62.75 183 MET A CA 1
ATOM 1409 C C . MET A 1 183 ? 6.747 -6.815 -35.215 1.00 62.75 183 MET A C 1
ATOM 1411 O O . MET A 1 183 ? 6.344 -6.415 -36.307 1.00 62.75 183 MET A O 1
ATOM 1415 N N . ASP A 1 184 ? 6.710 -8.100 -34.866 1.00 66.38 184 ASP A N 1
ATOM 1416 C CA . ASP A 1 184 ? 6.247 -9.167 -35.759 1.00 66.38 184 ASP A CA 1
ATOM 1417 C C . ASP A 1 184 ? 4.801 -8.928 -36.208 1.00 66.38 184 ASP A C 1
ATOM 1419 O O . ASP A 1 184 ? 4.498 -8.989 -37.397 1.00 66.38 184 ASP A O 1
ATOM 1423 N N . LYS A 1 185 ? 3.902 -8.525 -35.298 1.00 69.44 185 LYS A N 1
ATOM 1424 C CA . LYS A 1 185 ? 2.514 -8.159 -35.645 1.00 69.44 185 LYS A CA 1
ATOM 1425 C C . LYS A 1 185 ? 2.425 -6.977 -36.613 1.00 69.44 185 LYS A C 1
ATOM 1427 O O . LYS A 1 185 ? 1.552 -6.971 -37.480 1.00 69.44 185 LYS A O 1
ATOM 1432 N N . LYS A 1 186 ? 3.301 -5.975 -36.484 1.00 63.62 186 LYS A N 1
ATOM 1433 C CA . LYS A 1 186 ? 3.359 -4.841 -37.426 1.00 63.62 186 LYS A CA 1
ATOM 1434 C C . LYS A 1 186 ? 3.902 -5.253 -38.793 1.00 63.62 186 LYS A C 1
ATOM 1436 O O . LYS A 1 186 ? 3.464 -4.695 -39.794 1.00 63.62 186 LYS A O 1
ATOM 1441 N N . MET A 1 187 ? 4.799 -6.235 -38.839 1.00 59.16 187 MET A N 1
ATOM 1442 C CA . MET A 1 187 ? 5.379 -6.755 -40.080 1.00 59.16 187 MET A CA 1
ATOM 1443 C C . MET A 1 187 ? 4.446 -7.744 -40.795 1.00 59.16 187 MET A C 1
ATOM 1445 O O . MET A 1 187 ? 4.377 -7.726 -42.017 1.00 59.16 187 MET A O 1
ATOM 1449 N N . VAL A 1 188 ? 3.649 -8.532 -40.064 1.00 60.31 188 VAL A N 1
ATOM 1450 C CA . VAL A 1 188 ? 2.640 -9.453 -40.632 1.00 60.31 188 VAL A CA 1
ATOM 1451 C C . VAL A 1 188 ? 1.480 -8.699 -41.312 1.00 60.31 188 VAL A C 1
ATOM 1453 O O . VAL A 1 188 ? 0.827 -9.241 -42.199 1.00 60.31 188 VAL A O 1
ATOM 1456 N N . GLY A 1 189 ? 1.242 -7.432 -40.949 1.00 53.25 189 GLY A N 1
ATOM 1457 C CA . GLY A 1 189 ? 0.258 -6.554 -41.603 1.00 53.25 189 GLY A CA 1
ATOM 1458 C C . GLY A 1 189 ? 0.785 -5.763 -42.808 1.00 53.25 189 GLY A C 1
ATOM 1459 O O . GLY A 1 189 ? -0.005 -5.143 -43.520 1.00 53.25 189 GLY A O 1
ATOM 1460 N N . LEU A 1 190 ? 2.098 -5.770 -43.051 1.00 50.06 190 LEU A N 1
ATOM 1461 C CA . LEU A 1 190 ? 2.712 -5.165 -44.228 1.00 50.06 190 LEU A CA 1
ATOM 1462 C C . LEU A 1 190 ? 2.936 -6.276 -45.252 1.00 50.06 190 LEU A C 1
ATOM 1464 O O . LEU A 1 190 ? 3.960 -6.953 -45.245 1.00 50.06 190 LEU A O 1
ATOM 1468 N N . THR A 1 191 ? 1.961 -6.478 -46.140 1.00 47.62 191 THR A N 1
ATOM 1469 C CA . THR A 1 191 ? 2.175 -7.251 -47.368 1.00 47.62 191 THR A CA 1
ATOM 1470 C C . THR A 1 191 ? 3.45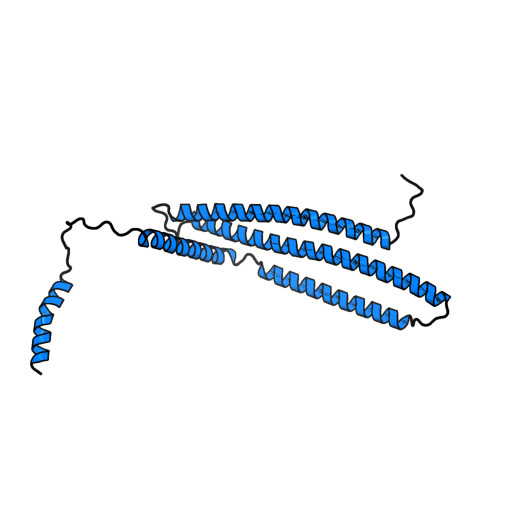6 -6.759 -48.032 1.00 47.62 191 THR A C 1
ATOM 1472 O O . THR A 1 191 ? 3.558 -5.575 -48.364 1.00 47.62 191 THR A O 1
ATOM 1475 N N . ALA A 1 192 ? 4.425 -7.663 -48.180 1.00 46.06 192 ALA A N 1
ATOM 1476 C CA . ALA A 1 192 ? 5.692 -7.402 -48.842 1.00 46.06 192 ALA A CA 1
ATOM 1477 C C . ALA A 1 192 ? 5.452 -6.643 -50.161 1.00 46.06 192 ALA A C 1
ATOM 1479 O O . ALA A 1 192 ? 4.595 -7.071 -50.944 1.00 46.06 192 ALA A O 1
ATOM 1480 N N . PRO A 1 193 ? 6.167 -5.536 -50.445 1.00 44.94 193 PRO A N 1
ATOM 1481 C CA . PRO A 1 193 ? 6.132 -4.968 -51.777 1.00 44.94 193 PRO A CA 1
ATOM 1482 C C . PRO A 1 193 ? 6.675 -6.026 -52.735 1.00 44.94 193 PRO A C 1
ATOM 1484 O O . PRO A 1 193 ? 7.820 -6.469 -52.642 1.00 44.94 193 PRO A O 1
ATOM 1487 N N . SER A 1 194 ? 5.804 -6.470 -53.634 1.00 47.88 194 SER A N 1
ATOM 1488 C CA . SER A 1 194 ? 6.163 -7.323 -54.748 1.00 47.88 194 SER A CA 1
ATOM 1489 C C . SER A 1 194 ? 7.309 -6.690 -55.537 1.00 47.88 194 SER A C 1
ATOM 1491 O O . SER A 1 194 ? 7.188 -5.549 -55.978 1.00 47.88 194 SER A O 1
ATOM 1493 N N . LYS A 1 195 ? 8.332 -7.503 -55.808 1.00 42.44 195 LYS A N 1
ATOM 1494 C CA . LYS A 1 195 ? 9.186 -7.435 -56.997 1.00 42.44 195 LYS A CA 1
ATOM 1495 C C . LYS A 1 195 ? 10.126 -6.222 -57.107 1.00 42.44 195 LYS A C 1
ATOM 1497 O O . LYS A 1 195 ? 9.772 -5.179 -57.644 1.00 42.44 195 LYS A O 1
ATOM 1502 N N . ILE A 1 196 ? 11.394 -6.459 -56.770 1.00 33.97 196 ILE A N 1
ATOM 1503 C CA . ILE A 1 196 ? 12.527 -5.920 -57.532 1.00 33.97 196 ILE A CA 1
ATOM 1504 C C . ILE A 1 196 ? 13.372 -7.126 -57.946 1.00 33.97 196 ILE A C 1
ATOM 1506 O O . ILE A 1 196 ? 13.974 -7.800 -57.114 1.00 33.97 196 ILE A O 1
ATOM 1510 N N . GLU A 1 197 ? 13.317 -7.443 -59.238 1.00 40.19 197 GLU A N 1
ATOM 1511 C CA . GLU A 1 197 ? 14.239 -8.358 -59.905 1.00 40.19 197 GLU A CA 1
ATOM 1512 C C . GLU A 1 197 ? 15.648 -7.753 -59.857 1.00 40.19 197 GLU A C 1
ATOM 1514 O O . GLU A 1 197 ? 15.825 -6.581 -60.185 1.00 40.19 197 GLU A O 1
ATOM 1519 N N . GLY A 1 198 ? 16.643 -8.561 -59.485 1.00 39.97 198 GLY A N 1
ATOM 1520 C CA . GLY A 1 198 ? 18.053 -8.233 -59.700 1.00 39.97 198 GLY A CA 1
ATOM 1521 C C . GLY A 1 198 ? 18.931 -8.321 -58.458 1.00 39.97 198 GLY A C 1
ATOM 1522 O O . GLY A 1 198 ? 19.335 -7.299 -57.917 1.00 39.97 198 GLY A O 1
ATOM 1523 N N . ALA A 1 199 ? 19.304 -9.538 -58.064 1.00 29.73 199 ALA A N 1
ATOM 1524 C CA . ALA A 1 199 ? 20.604 -9.793 -57.450 1.00 29.73 199 ALA A CA 1
ATOM 1525 C C . ALA A 1 199 ? 20.974 -11.263 -57.668 1.00 29.73 199 ALA A C 1
ATOM 1527 O O . ALA A 1 199 ? 20.270 -12.177 -57.248 1.00 29.73 199 ALA A O 1
ATOM 1528 N N . THR A 1 200 ? 22.058 -11.445 -58.406 1.00 31.12 200 THR A N 1
ATOM 1529 C CA . THR A 1 200 ? 22.708 -12.696 -58.779 1.00 31.12 200 THR A CA 1
ATOM 1530 C C . THR A 1 200 ? 23.040 -13.573 -57.577 1.00 31.12 200 THR A C 1
ATOM 1532 O O . THR A 1 200 ? 23.589 -13.119 -56.576 1.00 31.12 200 THR A O 1
ATOM 1535 N N . THR A 1 201 ? 22.707 -14.842 -57.747 1.00 34.97 201 THR A N 1
ATOM 1536 C CA . THR A 1 201 ? 22.874 -15.989 -56.866 1.00 34.97 201 THR A CA 1
ATOM 1537 C C . THR A 1 201 ? 24.346 -16.290 -56.580 1.00 34.97 201 THR A C 1
ATOM 1539 O O . THR A 1 201 ? 25.123 -16.530 -57.500 1.00 34.97 201 THR A O 1
ATOM 1542 N N . ALA A 1 202 ? 24.712 -16.339 -55.299 1.00 42.72 202 ALA A N 1
ATOM 1543 C CA . ALA A 1 202 ? 25.814 -17.161 -54.814 1.00 42.72 202 ALA A CA 1
ATOM 1544 C C . ALA A 1 202 ? 25.180 -18.452 -54.278 1.00 42.72 202 ALA A C 1
ATOM 1546 O O . ALA A 1 202 ? 24.679 -18.472 -53.156 1.00 42.72 202 ALA A O 1
ATOM 1547 N N . ILE A 1 203 ? 25.110 -19.480 -55.126 1.00 41.81 203 ILE A N 1
ATOM 1548 C CA . ILE A 1 203 ? 24.722 -20.835 -54.722 1.00 41.81 203 ILE A CA 1
ATOM 1549 C C . ILE A 1 203 ? 26.016 -21.549 -54.339 1.00 41.81 203 ILE A C 1
ATOM 1551 O O . ILE A 1 203 ? 26.976 -21.569 -55.106 1.00 41.81 203 ILE A O 1
ATOM 1555 N N . THR A 1 204 ? 26.053 -22.057 -53.116 1.00 49.09 204 THR A N 1
ATOM 1556 C CA . THR A 1 204 ? 27.114 -22.900 -52.569 1.00 49.09 204 THR A CA 1
ATOM 1557 C C . THR A 1 204 ? 27.193 -24.226 -53.327 1.00 49.09 204 THR A C 1
ATOM 1559 O O . THR A 1 204 ? 26.172 -24.876 -53.538 1.00 49.09 204 THR A O 1
ATOM 1562 N N . GLU A 1 205 ? 28.414 -24.642 -53.679 1.00 51.25 205 GLU A N 1
ATOM 1563 C CA . GLU A 1 205 ? 28.770 -25.844 -54.463 1.00 51.25 205 GLU A CA 1
ATOM 1564 C C . GLU A 1 205 ? 28.199 -27.175 -53.911 1.00 51.25 205 GLU A C 1
ATOM 1566 O O . GLU A 1 205 ? 28.213 -28.197 -54.594 1.00 51.25 205 GLU A O 1
ATOM 1571 N N . GLU A 1 206 ? 27.643 -27.179 -52.695 1.00 52.50 206 GLU A N 1
ATOM 1572 C CA . GLU A 1 206 ? 27.038 -28.354 -52.058 1.00 52.50 206 GLU A CA 1
ATOM 1573 C C . GLU A 1 206 ? 25.607 -28.671 -52.545 1.00 52.50 206 GLU A C 1
ATOM 1575 O O . GLU A 1 206 ? 25.221 -29.840 -52.541 1.00 52.50 206 GLU A O 1
ATOM 1580 N N . GLU A 1 207 ? 24.822 -27.693 -53.022 1.00 52.66 207 GLU A N 1
ATOM 1581 C CA . GLU A 1 207 ? 23.460 -27.956 -53.543 1.00 52.66 207 GLU A CA 1
ATOM 1582 C C . GLU A 1 207 ? 23.467 -28.494 -54.984 1.00 52.66 207 GLU A C 1
ATOM 1584 O O . GLU A 1 207 ? 22.618 -29.313 -55.346 1.00 52.66 207 GLU A O 1
ATOM 1589 N N . GLU A 1 208 ? 24.454 -28.103 -55.795 1.00 53.78 208 GLU A N 1
ATOM 1590 C CA . GLU A 1 208 ? 24.571 -28.546 -57.192 1.00 53.78 208 GLU A CA 1
ATOM 1591 C C . GLU A 1 208 ? 24.992 -30.027 -57.275 1.00 53.78 208 GLU A C 1
ATOM 1593 O O . GLU A 1 208 ? 24.427 -30.795 -58.056 1.00 53.78 208 GLU A O 1
ATOM 1598 N N . ALA A 1 209 ? 25.874 -30.475 -56.372 1.00 57.75 209 ALA A N 1
ATOM 1599 C CA . ALA A 1 209 ? 26.281 -31.879 -56.263 1.00 57.75 209 ALA A CA 1
ATOM 1600 C C . ALA A 1 209 ? 25.144 -32.809 -55.788 1.00 57.75 209 ALA A C 1
ATOM 1602 O O . ALA A 1 209 ? 25.090 -33.980 -56.171 1.00 57.75 209 ALA A O 1
ATOM 1603 N N . LEU A 1 210 ? 24.212 -32.299 -54.974 1.00 57.09 210 LEU A N 1
ATOM 1604 C CA . LEU A 1 210 ? 23.040 -33.052 -54.514 1.00 57.09 210 LEU A CA 1
ATOM 1605 C C . LEU A 1 210 ? 21.974 -33.183 -55.609 1.00 57.09 210 LEU A C 1
ATOM 1607 O O . LEU A 1 210 ? 21.335 -34.230 -55.706 1.00 57.09 210 LEU A O 1
ATOM 1611 N N . MET A 1 211 ? 21.801 -32.170 -56.461 1.00 57.59 211 MET A N 1
ATOM 1612 C CA . MET A 1 211 ? 20.838 -32.224 -57.567 1.00 57.59 211 MET A CA 1
ATOM 1613 C C . MET A 1 211 ? 21.289 -33.135 -58.717 1.00 57.59 211 MET A C 1
ATOM 1615 O O . MET A 1 211 ? 20.437 -33.792 -59.321 1.00 57.59 211 MET A O 1
ATOM 1619 N N . ASP A 1 212 ? 22.595 -33.240 -58.978 1.00 66.56 212 ASP A N 1
ATOM 1620 C CA . ASP A 1 212 ? 23.134 -34.081 -60.060 1.00 66.56 212 ASP A CA 1
ATOM 1621 C C . ASP A 1 212 ? 23.163 -35.586 -59.705 1.00 66.56 212 ASP A C 1
ATOM 1623 O O . ASP A 1 212 ? 23.149 -36.445 -60.583 1.00 66.56 212 ASP A O 1
ATOM 1627 N N . ALA A 1 213 ? 23.112 -35.936 -58.411 1.00 64.25 213 ALA A N 1
ATOM 1628 C CA . ALA A 1 213 ? 23.081 -37.327 -57.935 1.00 64.25 213 ALA A CA 1
ATOM 1629 C C . ALA A 1 213 ? 21.663 -37.941 -57.851 1.00 64.25 213 ALA A C 1
ATOM 1631 O O . ALA A 1 213 ? 21.507 -39.163 -57.748 1.00 64.25 213 ALA A O 1
ATOM 1632 N N . LEU A 1 214 ? 20.608 -37.120 -57.903 1.00 65.00 214 LEU A N 1
ATOM 1633 C CA . LEU A 1 214 ? 19.211 -37.577 -57.837 1.00 65.00 214 LEU A CA 1
ATOM 1634 C C . LEU A 1 214 ? 18.747 -38.464 -59.019 1.00 65.00 214 LEU A C 1
ATOM 1636 O O . LEU A 1 214 ? 17.958 -39.387 -58.779 1.00 65.00 214 LEU A O 1
ATOM 1640 N N . PRO A 1 215 ? 19.175 -38.236 -60.278 1.00 70.19 215 PRO A N 1
ATOM 1641 C CA . PRO A 1 215 ? 18.804 -39.086 -61.411 1.00 70.19 215 PRO A CA 1
ATOM 1642 C C . PRO A 1 215 ? 19.368 -40.510 -61.296 1.00 70.19 215 PRO A C 1
ATOM 1644 O O . PRO A 1 215 ? 18.669 -41.470 -61.620 1.00 70.19 215 PRO A O 1
ATOM 1647 N N . ASP A 1 216 ? 20.596 -40.656 -60.786 1.00 70.06 216 ASP A N 1
ATOM 1648 C CA . ASP A 1 216 ? 21.288 -41.950 -60.666 1.00 70.06 216 ASP A CA 1
ATOM 1649 C C . ASP A 1 216 ? 20.696 -42.816 -59.532 1.00 70.06 216 ASP A C 1
ATOM 1651 O O . ASP A 1 216 ? 20.556 -44.036 -59.650 1.00 70.06 216 ASP A O 1
ATOM 1655 N N . LEU A 1 217 ? 20.221 -42.175 -58.456 1.00 66.50 217 LEU A N 1
ATOM 1656 C CA . LEU A 1 217 ? 19.479 -42.839 -57.376 1.00 66.50 217 LEU A CA 1
ATOM 1657 C C . LEU A 1 217 ? 18.093 -43.334 -57.818 1.00 66.50 217 LEU A C 1
ATOM 1659 O O . LEU A 1 217 ? 17.664 -44.401 -57.378 1.00 66.50 217 LEU A O 1
ATOM 1663 N N . ARG A 1 218 ? 17.406 -42.605 -58.710 1.00 64.81 218 ARG A N 1
ATOM 1664 C CA . ARG A 1 218 ? 16.132 -43.057 -59.301 1.00 64.81 218 ARG A CA 1
ATOM 1665 C C . ARG A 1 218 ? 16.324 -44.244 -60.242 1.00 64.81 218 ARG A C 1
ATOM 1667 O O . ARG A 1 218 ? 15.566 -45.204 -60.151 1.00 64.81 218 ARG A O 1
ATOM 1674 N N . ALA A 1 219 ? 17.368 -44.228 -61.070 1.00 71.12 219 ALA A N 1
ATOM 1675 C CA . ALA A 1 219 ? 17.662 -45.329 -61.989 1.00 71.12 219 ALA A CA 1
ATOM 1676 C C . ALA A 1 219 ? 17.977 -46.653 -61.263 1.00 71.12 219 ALA A C 1
ATOM 1678 O O . ALA A 1 219 ? 17.633 -47.724 -61.758 1.00 71.12 219 ALA A O 1
ATOM 1679 N N . ARG A 1 220 ? 18.590 -46.597 -60.071 1.00 65.75 220 ARG A N 1
ATOM 1680 C CA . ARG A 1 220 ? 18.832 -47.785 -59.230 1.00 65.75 220 ARG A CA 1
ATOM 1681 C C . ARG A 1 220 ? 17.587 -48.314 -58.518 1.00 65.75 220 ARG A C 1
ATOM 1683 O O . ARG A 1 220 ? 17.566 -49.495 -58.187 1.00 65.75 220 ARG A O 1
ATOM 1690 N N . LEU A 1 221 ? 16.587 -47.469 -58.271 1.00 67.75 221 LEU A N 1
ATOM 1691 C CA . LEU A 1 221 ? 15.331 -47.875 -57.637 1.00 67.75 221 LEU A CA 1
ATOM 1692 C C . LEU A 1 221 ? 14.386 -48.566 -58.634 1.00 67.75 221 LEU A C 1
ATOM 1694 O O . LEU A 1 221 ? 13.718 -49.519 -58.259 1.00 67.75 221 LEU A O 1
ATOM 1698 N N . ASP A 1 222 ? 14.371 -48.127 -59.897 1.00 66.06 222 ASP A N 1
ATOM 1699 C CA . ASP A 1 222 ? 13.523 -48.709 -60.954 1.00 66.06 222 ASP A CA 1
ATOM 1700 C C . ASP A 1 222 ? 14.079 -50.032 -61.530 1.00 66.06 222 ASP A C 1
ATOM 1702 O O . ASP A 1 222 ? 13.398 -50.719 -62.292 1.00 66.06 222 ASP A O 1
ATOM 1706 N N . ALA A 1 223 ? 15.320 -50.394 -61.185 1.00 68.88 223 ALA A N 1
ATOM 1707 C CA . ALA A 1 223 ? 16.001 -51.611 -61.638 1.00 68.88 223 ALA A CA 1
ATOM 1708 C C . ALA A 1 223 ? 15.953 -52.777 -60.624 1.00 68.88 223 ALA A C 1
ATOM 1710 O O . ALA A 1 223 ? 16.682 -53.759 -60.797 1.00 68.88 223 ALA A O 1
ATOM 1711 N N . LEU A 1 224 ? 15.130 -52.671 -59.574 1.00 56.31 224 LEU A N 1
ATOM 1712 C CA . LEU A 1 224 ? 14.985 -53.647 -58.485 1.00 56.31 224 LEU A CA 1
ATOM 1713 C C . LEU A 1 224 ? 13.518 -54.068 -58.335 1.00 56.31 224 LEU A C 1
ATOM 1715 O O . LEU A 1 224 ? 13.288 -55.280 -58.121 1.00 56.31 224 LEU A O 1
#

Nearest PDB structures (foldseek):
  2v0o-assembly2_C  TM=4.081E-01  e=7.749E-01  Homo sapiens
  7aal-assembly1_B  TM=2.324E-01  e=1.346E+00  Homo sapiens

Mean predicted aligned error: 16.45 Å

Sequence (224 aa):
MNLFQKKPTPKEKAKAAQKETKLTVRSNQRQMDRDIRDLDRQEKLLLQQIKARAKTPGVNPQNDAGLKAQAKELVQLRKQREKMYETKAHLSSVGMQATAMASQVTMVTAIGNVSTALSAANGVMDPKRLGQTMAEFAKQNEMAQMKEEMMNDALAEAFDDSDLEEEADDVTSQVLAELGVEMDKKMVGLTAPSKIEGATTAITEEEEALMDALPDLRARLDAL

InterPro domains:
  IPR005024 Snf7 family [PF03357] (21-184)
  IPR005024 Snf7 family [PTHR10476] (3-224)

Secondary structure (DSSP, 8-state):
--TTPPPPPHHHHHHHHHHHHHHHHHHHHHHHHHHHHHHHHHHHHHHHHHHHHHTSTT--TTT-HHHHHHHHHHHHHHHHHHHHHHHHHHHHHHHHHHHHHHHHHHHHHHHHHHHHHHHHTT----HHHHHHHHHHHHHHHHHHHHHHHHHHHHHHHTT-GGGHHHHHHHHHHHHHHHHHHHHHHHHHTS--------------HHHHHHHHHHHHHHHHHTT-

Organism: NCBI:txid2934178

Solvent-accessible surface area (backbone atoms only — not comparable to full-atom values): 12798 Å² total; per-residue (Å²): 134,79,92,80,68,76,80,76,47,74,56,52,49,36,48,48,49,28,53,51,48,42,51,52,38,54,53,50,47,56,49,49,58,47,53,47,55,50,49,56,50,50,48,55,52,50,52,51,49,48,56,52,54,62,67,39,89,91,53,53,77,92,74,36,67,64,56,52,50,52,29,36,51,47,48,51,50,51,53,52,45,51,52,50,54,49,52,45,49,52,43,50,49,52,40,48,51,38,49,52,52,31,49,50,49,45,50,53,53,48,50,49,53,50,50,53,52,42,58,77,68,72,67,88,72,63,65,68,59,54,50,50,54,51,51,53,50,51,53,53,52,50,56,50,50,52,50,51,50,53,51,50,50,56,51,54,62,75,60,58,78,83,55,54,66,63,55,19,55,51,51,45,53,49,55,49,51,52,49,52,53,54,50,50,57,58,50,74,71,48,77,72,82,79,80,81,88,86,78,87,82,85,77,64,78,68,59,60,60,56,62,69,48,49,63,62,56,51,58,60,61,78,74,111

pLDDT: mean 76.07, std 14.63, range [29.73, 97.38]

Foldseek 3Di:
DDPPDDDDDPLRVLVVQLVVLLVVL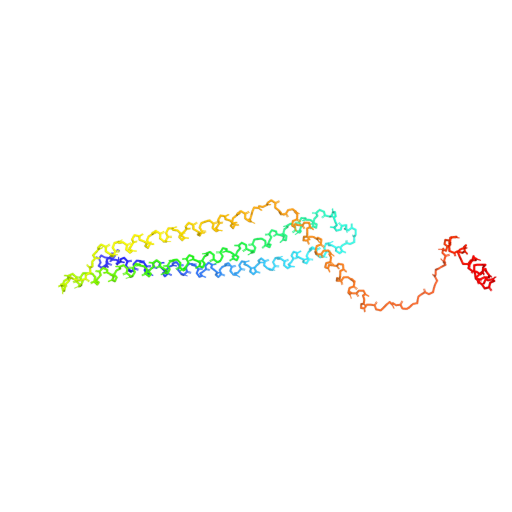VVVLVVLVVVLVVLVVVLVVLLVVLLVQLPDPPDDLLPDPVNLVSLLVNLVSVVVSVVSVVVNVVSVVSSVVSVVRSVVSVVVVVCVVVVVVCVVVDDDDDVVVVVVVVVVVVVVVVVVVVVVVVVVVVVVVVPDCVCSSVSSSVSSVVSVVVSVVVVVVVVVPDDPPDDDDDDDDPDDPVVVVVVVCVVVVVVVVVVD